Protein AF-A0A8R1IV89-F1 (afdb_monomer_lite)

InterPro domains:
  IPR011050 Pectin lyase fold/virulence factor [SSF51126] (30-176)
  IPR012334 Pectin lyase fold [G3DSA:2.160.20.10] (3-218)

Organism: Caenorhabditis japonica (NCBI:txid281687)

Structure (mmCIF, N/CA/C/O backbone):
data_AF-A0A8R1IV89-F1
#
_entry.id   AF-A0A8R1IV89-F1
#
loop_
_atom_site.group_PDB
_atom_site.id
_atom_site.type_symbol
_atom_site.label_atom_id
_atom_site.label_alt_id
_atom_site.label_comp_id
_atom_site.label_asym_id
_atom_site.label_entity_id
_atom_site.label_seq_id
_atom_site.pdbx_PDB_ins_code
_atom_site.Cartn_x
_atom_site.Cartn_y
_atom_site.Cartn_z
_atom_site.occupancy
_atom_site.B_iso_or_equiv
_atom_site.auth_seq_id
_atom_site.auth_comp_id
_atom_site.auth_asym_id
_atom_site.auth_atom_id
_atom_site.pdbx_PDB_model_num
ATOM 1 N N . MET A 1 1 ? -16.531 -13.802 -14.419 1.00 45.75 1 MET A N 1
ATOM 2 C CA . MET A 1 1 ? -15.194 -13.509 -14.970 1.00 45.75 1 MET A CA 1
ATOM 3 C C . MET A 1 1 ? -14.212 -14.277 -14.126 1.00 45.75 1 MET A C 1
ATOM 5 O O . MET A 1 1 ? -14.216 -14.088 -12.914 1.00 45.75 1 MET A O 1
ATOM 9 N N . ASP A 1 2 ? -13.465 -15.174 -14.751 1.00 52.44 2 ASP A N 1
ATOM 10 C CA . ASP A 1 2 ? -12.498 -16.017 -14.060 1.00 52.44 2 ASP A CA 1
ATOM 11 C C . ASP A 1 2 ? -11.324 -15.149 -13.601 1.00 52.44 2 ASP A C 1
ATOM 13 O O . ASP A 1 2 ? -10.731 -14.414 -14.391 1.00 52.44 2 ASP A O 1
ATOM 17 N N . SER A 1 3 ? -11.039 -15.162 -12.300 1.00 64.38 3 SER A N 1
ATOM 18 C CA . SER A 1 3 ? -9.903 -14.439 -11.732 1.00 64.38 3 SER A CA 1
ATOM 19 C C . SER A 1 3 ? -8.608 -15.175 -12.061 1.00 64.38 3 SER A C 1
ATOM 21 O O . SER A 1 3 ? -8.512 -16.377 -11.810 1.00 64.38 3 SER A O 1
ATOM 23 N N . VAL A 1 4 ? -7.589 -14.462 -12.541 1.00 79.44 4 VAL A N 1
ATOM 24 C CA . VAL A 1 4 ? -6.245 -15.035 -12.714 1.00 79.44 4 VAL A CA 1
ATOM 25 C C . VAL A 1 4 ? -5.615 -15.240 -11.338 1.00 79.44 4 VAL A C 1
ATOM 27 O O . VAL A 1 4 ? -5.477 -14.271 -10.592 1.00 79.44 4 VAL A O 1
ATOM 30 N N . ASN A 1 5 ? -5.244 -16.477 -10.998 1.00 82.00 5 ASN A N 1
ATOM 31 C CA . ASN A 1 5 ? -4.527 -16.782 -9.760 1.00 82.00 5 ASN A CA 1
ATOM 32 C C . ASN A 1 5 ? -3.015 -16.607 -9.955 1.00 82.00 5 ASN A C 1
ATOM 34 O O . ASN A 1 5 ? -2.450 -17.138 -10.910 1.00 82.00 5 ASN A O 1
ATOM 38 N N . VAL A 1 6 ? -2.374 -15.879 -9.045 1.00 84.69 6 VAL A N 1
ATOM 39 C CA . VAL A 1 6 ? -0.949 -15.546 -9.071 1.00 84.69 6 VAL A CA 1
ATOM 40 C C . VAL A 1 6 ? -0.314 -15.988 -7.752 1.00 84.69 6 VAL A C 1
ATOM 42 O O . VAL A 1 6 ? -0.633 -15.466 -6.677 1.00 84.69 6 VAL A O 1
ATOM 45 N N . SER A 1 7 ? 0.592 -16.960 -7.848 1.00 83.06 7 SER A N 1
ATOM 46 C CA . SER A 1 7 ? 1.314 -17.552 -6.720 1.00 83.06 7 SER A CA 1
ATOM 47 C C . SER A 1 7 ? 2.782 -17.794 -7.076 1.00 83.06 7 SER A C 1
ATOM 49 O O . SER A 1 7 ? 3.066 -18.231 -8.191 1.00 83.06 7 SER A O 1
ATOM 51 N N . ALA A 1 8 ? 3.693 -17.586 -6.129 1.00 78.81 8 ALA A N 1
ATOM 52 C CA . ALA A 1 8 ? 5.117 -17.893 -6.258 1.00 78.81 8 ALA A CA 1
ATOM 53 C C . ALA A 1 8 ? 5.574 -19.038 -5.340 1.00 78.81 8 ALA A C 1
ATOM 55 O O . ALA A 1 8 ? 4.904 -19.418 -4.379 1.00 78.81 8 ALA A O 1
ATOM 56 N N . HIS A 1 9 ? 6.761 -19.574 -5.643 1.00 73.12 9 HIS A N 1
ATOM 57 C CA . HIS A 1 9 ? 7.492 -20.478 -4.757 1.00 73.12 9 HIS A CA 1
ATOM 58 C C . HIS A 1 9 ? 7.857 -19.798 -3.426 1.00 73.12 9 HIS A C 1
ATOM 60 O O . HIS A 1 9 ? 7.896 -18.574 -3.333 1.00 73.12 9 HIS A O 1
ATOM 66 N N . HIS A 1 10 ? 8.168 -20.611 -2.408 1.00 69.00 10 HIS A N 1
ATOM 67 C CA . HIS A 1 10 ? 8.384 -20.185 -1.017 1.00 69.00 10 HIS A CA 1
ATOM 68 C C . HIS A 1 10 ? 9.336 -18.986 -0.855 1.00 69.00 10 HIS A C 1
ATOM 70 O O . HIS A 1 10 ? 9.143 -18.161 0.033 1.00 69.00 10 HIS A O 1
ATOM 76 N N . ASP A 1 11 ? 10.330 -18.861 -1.735 1.00 71.81 11 ASP A N 1
ATOM 77 C CA . ASP A 1 11 ? 11.374 -17.850 -1.626 1.00 71.81 11 ASP A CA 1
ATOM 78 C C . ASP A 1 11 ? 11.235 -16.637 -2.544 1.00 71.81 11 ASP A C 1
ATOM 80 O O . ASP A 1 11 ? 12.142 -15.800 -2.554 1.00 71.81 11 ASP A O 1
ATOM 84 N N . ALA A 1 12 ? 10.124 -16.511 -3.269 1.00 77.12 12 ALA A N 1
ATOM 85 C CA . ALA A 1 12 ? 9.932 -15.464 -4.264 1.00 77.12 12 ALA A CA 1
ATOM 86 C C . ALA A 1 12 ? 8.663 -14.634 -4.021 1.00 77.12 12 ALA A C 1
ATOM 88 O O . ALA A 1 12 ? 7.660 -15.110 -3.484 1.00 77.12 12 ALA A O 1
ATOM 89 N N . THR A 1 13 ? 8.717 -13.374 -4.448 1.00 82.00 13 THR A N 1
ATOM 90 C CA . THR A 1 13 ? 7.535 -12.523 -4.624 1.00 82.00 13 THR A CA 1
ATOM 91 C C . THR A 1 13 ? 6.729 -13.025 -5.822 1.00 82.00 13 THR A C 1
ATOM 93 O O . THR A 1 13 ? 7.315 -13.495 -6.797 1.00 82.00 13 THR A O 1
ATOM 96 N N . ALA A 1 14 ? 5.395 -12.925 -5.772 1.00 86.75 14 ALA A N 1
ATOM 97 C CA . ALA A 1 14 ? 4.531 -13.416 -6.855 1.00 86.75 14 ALA A CA 1
ATOM 98 C C . ALA A 1 14 ? 4.880 -12.796 -8.217 1.00 86.75 14 ALA A C 1
ATOM 100 O O . ALA A 1 14 ? 4.938 -13.486 -9.232 1.00 86.75 14 ALA A O 1
ATOM 101 N N . VAL A 1 15 ? 5.127 -11.488 -8.221 1.00 89.06 15 VAL A N 1
ATOM 102 C CA . VAL A 1 15 ? 5.590 -10.723 -9.375 1.00 89.06 15 VAL A CA 1
ATOM 103 C C . VAL A 1 15 ? 6.649 -9.735 -8.887 1.00 89.06 15 VAL A C 1
ATOM 105 O O . VAL A 1 15 ? 6.338 -8.833 -8.108 1.00 89.06 15 VAL A O 1
ATOM 108 N N . ASP A 1 16 ? 7.890 -9.900 -9.345 1.00 87.88 16 ASP A N 1
ATOM 109 C CA . ASP A 1 16 ? 8.982 -8.941 -9.132 1.00 87.88 16 ASP A CA 1
ATOM 110 C C . ASP A 1 16 ? 9.301 -8.250 -10.461 1.00 87.88 16 ASP A C 1
ATOM 112 O O . ASP A 1 16 ? 9.697 -8.882 -11.444 1.00 87.88 16 ASP A O 1
ATOM 116 N N . LEU A 1 17 ? 9.058 -6.946 -10.501 1.00 85.56 17 LEU A N 1
ATOM 117 C CA . LEU A 1 17 ? 9.314 -6.083 -11.640 1.00 85.56 17 LEU A CA 1
ATOM 118 C C . LEU A 1 17 ? 10.611 -5.339 -11.361 1.00 85.56 17 LEU A C 1
ATOM 120 O O . LEU A 1 17 ? 10.616 -4.243 -10.796 1.00 85.56 17 LEU A O 1
ATOM 124 N N . PHE A 1 18 ? 11.707 -5.971 -11.772 1.00 82.94 18 PHE A N 1
ATOM 125 C CA . PHE A 1 18 ? 13.032 -5.377 -11.755 1.00 82.94 18 PHE A CA 1
ATOM 126 C C . PHE A 1 18 ? 13.251 -4.582 -13.045 1.00 82.94 18 PHE A C 1
ATOM 128 O O . PHE A 1 18 ? 13.384 -5.160 -14.126 1.00 82.94 18 PHE A O 1
ATOM 135 N N . LEU A 1 19 ? 13.266 -3.253 -12.940 1.00 70.94 19 LEU A N 1
ATOM 136 C CA . LEU A 1 19 ? 13.418 -2.361 -14.091 1.00 70.94 19 LEU A CA 1
ATOM 137 C C . LEU A 1 19 ? 14.800 -1.695 -14.077 1.00 70.94 19 LEU A C 1
ATOM 139 O O . LEU A 1 19 ? 15.281 -1.237 -13.035 1.00 70.94 19 LEU A O 1
ATOM 143 N N . SER A 1 20 ? 15.451 -1.662 -15.242 1.00 71.81 20 SER A N 1
ATOM 144 C CA . SER A 1 20 ? 16.750 -1.007 -15.423 1.00 71.81 20 SER A CA 1
ATOM 145 C C . SER A 1 20 ? 16.586 0.493 -15.677 1.00 71.81 20 SER A C 1
ATOM 147 O O . SER A 1 20 ? 15.536 0.936 -16.147 1.00 71.81 20 SER A O 1
ATOM 149 N N . ALA A 1 21 ? 17.647 1.269 -15.420 1.00 67.81 21 ALA A N 1
ATOM 150 C CA . ALA A 1 21 ? 17.644 2.733 -15.546 1.00 67.81 21 ALA A CA 1
ATOM 151 C C . ALA A 1 21 ? 17.291 3.238 -16.955 1.00 67.81 21 ALA A C 1
ATOM 153 O O . ALA A 1 21 ? 16.813 4.364 -17.095 1.00 67.81 21 ALA A O 1
ATOM 154 N N . ASP A 1 22 ? 17.492 2.393 -17.965 1.00 69.56 22 ASP A N 1
ATOM 155 C CA . ASP A 1 22 ? 17.198 2.675 -19.371 1.00 69.56 22 ASP A CA 1
ATOM 156 C C . ASP A 1 22 ? 15.744 2.346 -19.748 1.00 69.56 22 ASP A C 1
ATOM 158 O O . ASP A 1 22 ? 15.311 2.593 -20.872 1.00 69.56 22 ASP A O 1
ATOM 162 N N . THR A 1 23 ? 14.972 1.777 -18.817 1.00 66.62 23 THR A N 1
ATOM 163 C CA . THR A 1 23 ? 13.568 1.447 -19.049 1.00 66.62 23 THR A CA 1
ATOM 164 C C . THR A 1 23 ? 12.703 2.671 -18.753 1.00 66.62 23 THR A C 1
ATOM 166 O O . THR A 1 23 ? 12.355 2.958 -17.604 1.00 66.62 23 THR A O 1
ATOM 169 N N . GLU A 1 24 ? 12.357 3.405 -19.807 1.00 71.06 24 GLU A N 1
ATOM 170 C CA . GLU A 1 24 ? 11.490 4.582 -19.727 1.00 71.06 24 GLU A CA 1
ATOM 171 C C . GLU A 1 24 ? 10.021 4.217 -20.002 1.00 71.06 24 GLU A C 1
ATOM 173 O O . GLU A 1 24 ? 9.716 3.347 -20.819 1.00 71.06 24 GLU A O 1
ATOM 178 N N . ASN A 1 25 ? 9.089 4.919 -19.348 1.00 73.25 25 ASN A N 1
ATOM 179 C CA . ASN A 1 25 ? 7.650 4.883 -19.658 1.00 73.25 25 ASN A CA 1
ATOM 180 C C . ASN A 1 25 ? 6.964 3.507 -19.535 1.00 73.25 25 ASN A C 1
ATOM 182 O O . ASN A 1 25 ? 6.014 3.203 -20.267 1.00 73.25 25 ASN A O 1
ATOM 186 N N . VAL A 1 26 ? 7.398 2.674 -18.589 1.00 80.69 26 VAL A N 1
ATOM 187 C CA . VAL A 1 26 ? 6.762 1.374 -18.331 1.00 80.69 26 VAL A CA 1
ATOM 188 C C . VAL A 1 26 ? 5.341 1.572 -17.809 1.00 80.69 26 VAL A C 1
ATOM 190 O O . VAL A 1 26 ? 5.134 2.227 -16.790 1.00 80.69 26 VAL A O 1
ATOM 193 N N . LYS A 1 27 ? 4.356 0.964 -18.477 1.00 88.00 27 LYS A N 1
ATOM 194 C CA . LYS A 1 27 ? 2.953 0.946 -18.040 1.00 88.00 27 LYS A CA 1
ATOM 195 C C . LYS A 1 27 ? 2.547 -0.478 -17.689 1.00 88.00 27 LYS A C 1
ATOM 197 O O . LYS A 1 27 ? 2.512 -1.343 -18.557 1.00 88.00 27 LYS A O 1
ATOM 202 N N . ILE A 1 28 ? 2.216 -0.705 -16.426 1.00 89.25 28 ILE A N 1
ATOM 203 C CA . ILE A 1 28 ? 1.809 -2.003 -15.889 1.00 89.25 28 ILE A CA 1
ATOM 204 C C . ILE A 1 28 ? 0.357 -1.893 -15.438 1.00 89.25 28 ILE A C 1
ATOM 206 O O . ILE A 1 28 ? 0.021 -1.081 -14.579 1.00 89.25 28 ILE A O 1
ATOM 210 N N . GLY A 1 29 ? -0.511 -2.709 -16.029 1.00 92.88 29 GLY A N 1
ATOM 211 C CA . GLY A 1 29 ? -1.910 -2.832 -15.634 1.00 92.88 29 GLY A CA 1
ATOM 212 C C . GLY A 1 29 ? -2.188 -4.243 -15.141 1.00 92.88 29 GLY A C 1
ATOM 213 O O . GLY A 1 29 ? -2.010 -5.194 -15.896 1.00 92.88 29 GLY A O 1
ATOM 214 N N . ILE A 1 30 ? -2.638 -4.380 -13.896 1.00 93.31 30 ILE A N 1
ATOM 215 C CA . ILE A 1 30 ? -3.075 -5.658 -13.327 1.00 93.31 30 ILE A CA 1
ATOM 216 C C . ILE A 1 30 ? -4.509 -5.476 -12.856 1.00 93.31 30 ILE A C 1
ATOM 218 O O . ILE A 1 30 ? -4.804 -4.609 -12.030 1.00 93.31 30 ILE A O 1
ATOM 222 N N . THR A 1 31 ? -5.418 -6.274 -13.403 1.00 95.44 31 THR A N 1
ATOM 223 C CA . THR A 1 31 ? -6.847 -6.110 -13.150 1.00 95.44 31 THR A CA 1
ATOM 224 C C . THR A 1 31 ? -7.524 -7.438 -12.880 1.00 95.44 31 THR A C 1
ATOM 226 O O . THR A 1 31 ? -7.275 -8.396 -13.605 1.00 95.44 31 THR A O 1
ATOM 229 N N . ASN A 1 32 ? -8.438 -7.472 -11.906 1.00 94.94 32 ASN A N 1
ATOM 230 C CA . ASN A 1 32 ? -9.255 -8.650 -11.580 1.00 94.94 32 ASN A CA 1
ATOM 231 C C . ASN A 1 32 ? -8.436 -9.926 -11.280 1.00 94.94 32 ASN A C 1
ATOM 233 O O . ASN A 1 32 ? -8.868 -11.042 -11.573 1.00 94.94 32 ASN A O 1
ATOM 237 N N . SER A 1 33 ? -7.249 -9.765 -10.690 1.00 94.44 33 SER A N 1
ATOM 238 C CA . SER A 1 33 ? -6.344 -10.868 -10.344 1.00 94.44 33 SER A CA 1
ATOM 239 C C . SER A 1 33 ? -6.426 -11.232 -8.862 1.00 94.44 33 SER A C 1
ATOM 241 O O . SER A 1 33 ? -6.661 -10.372 -8.011 1.00 94.44 33 SER A O 1
ATOM 243 N N . LEU A 1 34 ? -6.187 -12.503 -8.548 1.00 94.38 34 LEU A N 1
ATOM 244 C CA . LEU A 1 34 ? -6.063 -13.038 -7.197 1.00 94.38 34 LEU A CA 1
ATOM 245 C C . LEU A 1 34 ? -4.593 -13.362 -6.906 1.00 94.38 34 LEU A C 1
ATOM 247 O O . LEU A 1 34 ? -4.021 -14.242 -7.532 1.00 94.38 34 LEU A O 1
ATOM 251 N N . PHE A 1 35 ? -4.007 -12.687 -5.925 1.00 94.75 35 PHE A N 1
ATOM 252 C CA . PHE A 1 35 ? -2.690 -12.979 -5.369 1.00 94.75 35 PHE A CA 1
ATOM 253 C C . PHE A 1 35 ? -2.878 -13.705 -4.048 1.00 94.75 35 PHE A C 1
ATOM 255 O O . PHE A 1 35 ? -3.400 -13.124 -3.086 1.00 94.75 35 PHE A O 1
ATOM 262 N N . TYR A 1 36 ? -2.498 -14.975 -4.015 1.00 92.88 36 TYR A N 1
ATOM 263 C CA . TYR A 1 36 ? -2.920 -15.878 -2.959 1.00 92.88 36 TYR A CA 1
ATOM 264 C C . TYR A 1 36 ? -1.758 -16.672 -2.356 1.00 92.88 36 TYR A C 1
ATOM 266 O O . TYR A 1 36 ? -1.022 -17.332 -3.081 1.00 92.88 36 TYR A O 1
ATOM 274 N N . ASP A 1 37 ? -1.651 -16.636 -1.023 1.00 91.31 37 ASP A N 1
ATOM 275 C CA . ASP A 1 37 ? -0.703 -17.435 -0.224 1.00 91.31 37 ASP A CA 1
ATOM 276 C C . ASP A 1 37 ? 0.777 -17.271 -0.622 1.00 91.31 37 ASP A C 1
ATOM 278 O O . ASP A 1 37 ? 1.583 -18.197 -0.519 1.00 91.31 37 ASP A O 1
ATOM 282 N N . ASN A 1 38 ? 1.157 -16.070 -1.070 1.00 90.06 38 ASN A N 1
ATOM 283 C CA . ASN A 1 38 ? 2.547 -15.764 -1.397 1.00 90.06 38 ASN A CA 1
ATOM 284 C C . ASN A 1 38 ? 3.361 -15.507 -0.131 1.00 90.06 38 ASN A C 1
ATOM 286 O O . ASN A 1 38 ? 2.939 -14.740 0.732 1.00 90.06 38 ASN A O 1
ATOM 290 N N . LYS A 1 39 ? 4.547 -16.112 -0.025 1.00 86.94 39 LYS A N 1
ATOM 291 C CA . LYS A 1 39 ? 5.368 -16.044 1.195 1.00 86.94 39 LYS A CA 1
ATOM 292 C C . LYS A 1 39 ? 6.283 -14.819 1.285 1.00 86.94 39 LYS A C 1
ATOM 294 O O . LYS A 1 39 ? 6.686 -14.470 2.387 1.00 86.94 39 LYS A O 1
ATOM 299 N N . LYS A 1 40 ? 6.585 -14.151 0.166 1.00 84.19 40 LYS A N 1
ATOM 300 C CA . LYS A 1 40 ? 7.407 -12.924 0.127 1.00 84.19 40 LYS A CA 1
ATOM 301 C C . LYS A 1 40 ? 6.732 -11.795 -0.654 1.00 84.19 40 LYS A C 1
ATOM 303 O O . LYS A 1 40 ? 7.348 -11.161 -1.509 1.00 84.19 40 LYS A O 1
ATOM 308 N N . GLY A 1 41 ? 5.452 -11.572 -0.384 1.00 83.50 41 GLY A N 1
ATOM 309 C CA . GLY A 1 41 ? 4.682 -10.498 -1.003 1.00 83.50 41 GLY A CA 1
ATOM 310 C C . GLY A 1 41 ? 4.040 -10.857 -2.342 1.00 83.50 41 GLY A C 1
ATOM 311 O O . GLY A 1 41 ? 4.297 -11.904 -2.940 1.00 83.50 41 GLY A O 1
ATOM 312 N N . GLY A 1 42 ? 3.166 -9.967 -2.811 1.00 88.00 42 GLY A N 1
ATOM 313 C CA . GLY A 1 42 ? 2.447 -10.117 -4.075 1.00 88.00 42 GLY A CA 1
ATOM 314 C C . GLY A 1 42 ? 3.167 -9.440 -5.237 1.00 88.00 42 GLY A C 1
ATOM 315 O O . GLY A 1 42 ? 3.461 -10.076 -6.244 1.00 88.00 42 GLY A O 1
ATOM 316 N N . LEU A 1 43 ? 3.447 -8.147 -5.095 1.00 91.88 43 LEU A N 1
ATOM 317 C CA . LEU A 1 43 ? 4.000 -7.299 -6.145 1.00 91.88 43 LEU A CA 1
ATOM 318 C C . LEU A 1 43 ? 5.176 -6.498 -5.606 1.00 91.88 43 LEU A C 1
ATOM 320 O O . LEU A 1 43 ? 5.017 -5.747 -4.645 1.00 91.88 43 LEU A O 1
ATOM 324 N N . ARG A 1 44 ? 6.323 -6.600 -6.269 1.00 90.81 44 ARG A N 1
ATOM 325 C CA . ARG A 1 44 ? 7.506 -5.800 -5.962 1.00 90.81 44 ARG A CA 1
ATOM 326 C C . ARG A 1 44 ? 7.957 -5.033 -7.191 1.00 90.81 44 ARG A C 1
ATOM 328 O O . ARG A 1 44 ? 8.045 -5.588 -8.279 1.00 90.81 44 ARG A O 1
ATOM 335 N N . PHE A 1 45 ? 8.224 -3.750 -6.997 1.00 88.94 45 PHE A N 1
ATOM 336 C CA . PHE A 1 45 ? 8.790 -2.845 -7.985 1.00 88.94 45 PHE A CA 1
ATOM 337 C C . PHE A 1 45 ? 10.165 -2.422 -7.479 1.00 88.94 45 PHE A C 1
ATOM 339 O O . PHE A 1 45 ? 10.287 -1.684 -6.492 1.00 88.94 45 PHE A O 1
ATOM 346 N N . SER A 1 46 ? 11.195 -2.937 -8.144 1.00 86.00 46 SER A N 1
ATOM 347 C CA . SER A 1 46 ? 12.591 -2.830 -7.729 1.00 86.00 46 SER A CA 1
ATOM 348 C C . SER A 1 46 ? 13.472 -2.322 -8.882 1.00 86.00 46 SER A C 1
ATOM 350 O O . SER A 1 46 ? 13.054 -2.253 -10.042 1.00 86.00 46 SER A O 1
ATOM 352 N N . GLY A 1 47 ? 14.700 -1.909 -8.558 1.00 80.31 47 GLY A N 1
ATOM 353 C CA . GLY A 1 47 ? 15.656 -1.369 -9.531 1.00 80.31 47 GLY A CA 1
ATOM 354 C C . GLY A 1 47 ? 15.672 0.162 -9.619 1.00 80.31 47 GLY A C 1
ATOM 355 O O . GLY A 1 47 ? 15.471 0.860 -8.622 1.00 80.31 47 GLY A O 1
ATOM 356 N N . SER A 1 48 ? 15.989 0.688 -10.801 1.00 72.50 48 SER A N 1
ATOM 357 C CA . SER A 1 48 ? 16.073 2.128 -11.082 1.00 72.50 48 SER A CA 1
ATOM 358 C C . SER A 1 48 ? 15.220 2.404 -12.305 1.00 72.50 48 SER A C 1
ATOM 360 O O . SER A 1 48 ? 15.509 1.864 -13.359 1.00 72.50 48 SER A O 1
ATOM 362 N N . PHE A 1 49 ? 14.187 3.229 -12.192 1.00 70.75 49 PHE A N 1
ATOM 363 C CA . PHE A 1 49 ? 13.254 3.467 -13.291 1.00 70.75 49 PHE A CA 1
ATOM 364 C C . PHE A 1 49 ? 12.991 4.953 -13.493 1.00 70.75 49 PHE A C 1
ATOM 366 O O . PHE A 1 49 ? 13.018 5.741 -12.546 1.00 70.75 49 PHE A O 1
ATOM 373 N N . ARG A 1 50 ? 12.720 5.317 -14.749 1.00 68.56 50 ARG A N 1
ATOM 374 C CA . ARG A 1 50 ? 12.283 6.656 -15.143 1.00 68.56 50 ARG A CA 1
ATOM 375 C C . ARG A 1 50 ? 10.786 6.613 -15.423 1.00 68.56 50 ARG A C 1
ATOM 377 O O . ARG A 1 50 ? 10.346 6.222 -16.504 1.00 68.56 50 ARG A O 1
ATOM 384 N N . SER A 1 51 ? 10.023 6.977 -14.400 1.00 75.44 51 SER A N 1
ATOM 385 C CA . SER A 1 51 ? 8.581 7.208 -14.470 1.00 75.44 51 SER A CA 1
ATOM 386 C C . SER A 1 51 ? 7.699 6.000 -14.821 1.00 75.44 51 SER A C 1
ATOM 388 O O . SER A 1 51 ? 6.940 6.047 -15.794 1.00 75.44 51 SER A O 1
ATOM 390 N N . PRO A 1 52 ? 7.744 4.898 -14.047 1.00 84.44 52 PRO A N 1
ATOM 391 C CA . PRO A 1 52 ? 6.815 3.797 -14.242 1.00 84.44 52 PRO A CA 1
ATOM 392 C C . PRO A 1 52 ? 5.403 4.205 -13.819 1.00 84.44 52 PRO A C 1
ATOM 394 O O . PRO A 1 52 ? 5.206 4.962 -12.868 1.00 84.44 52 PRO A O 1
ATOM 397 N N . ARG A 1 53 ? 4.406 3.633 -14.489 1.00 88.50 53 ARG A N 1
ATOM 398 C CA . ARG A 1 53 ? 2.994 3.757 -14.135 1.00 88.50 53 ARG A CA 1
ATOM 399 C C . ARG A 1 53 ? 2.397 2.383 -13.884 1.00 88.50 53 ARG A C 1
ATOM 401 O O . ARG A 1 53 ? 2.263 1.588 -14.811 1.00 88.50 53 ARG A O 1
ATOM 408 N N . ALA A 1 54 ? 1.992 2.130 -12.649 1.00 91.62 54 ALA A N 1
ATOM 409 C CA . ALA A 1 54 ? 1.329 0.911 -12.222 1.00 91.62 54 ALA A CA 1
ATOM 410 C C . ALA A 1 54 ? -0.140 1.189 -11.879 1.00 91.62 54 ALA A C 1
ATOM 412 O O . ALA A 1 54 ? -0.458 2.099 -11.116 1.00 91.62 54 ALA A O 1
ATOM 413 N N . ILE A 1 55 ? -1.048 0.391 -12.436 1.00 95.38 55 ILE A N 1
ATOM 414 C CA . ILE A 1 55 ? -2.483 0.453 -12.150 1.00 95.38 55 ILE A CA 1
ATOM 415 C C . ILE A 1 55 ? -2.940 -0.933 -11.708 1.00 95.38 55 ILE A C 1
ATOM 417 O O . ILE A 1 55 ? -2.898 -1.888 -12.484 1.00 95.38 55 ILE A O 1
ATOM 421 N N . LEU A 1 56 ? -3.407 -1.024 -10.468 1.00 96.25 56 LEU A N 1
ATOM 422 C CA . LEU A 1 56 ? -3.989 -2.214 -9.863 1.00 96.25 56 LEU A CA 1
ATOM 423 C C . LEU A 1 56 ? -5.479 -1.956 -9.649 1.00 96.25 56 LEU A C 1
ATOM 425 O O . LEU A 1 56 ? -5.847 -1.065 -8.882 1.00 96.25 56 LEU A O 1
ATOM 429 N N . ARG A 1 57 ? -6.350 -2.709 -10.330 1.00 97.44 57 ARG A N 1
ATOM 430 C CA . ARG A 1 57 ? -7.802 -2.495 -10.230 1.00 97.44 57 ARG A CA 1
ATOM 431 C C . ARG A 1 57 ? -8.587 -3.780 -10.024 1.00 97.44 57 ARG A C 1
ATOM 433 O O . ARG A 1 57 ? -8.495 -4.704 -10.825 1.00 97.44 57 ARG A O 1
ATOM 440 N N . GLY A 1 58 ? -9.420 -3.824 -8.987 1.00 97.12 58 GLY A N 1
ATOM 441 C CA . GLY A 1 58 ? -10.265 -4.996 -8.725 1.00 97.12 58 GLY A CA 1
ATOM 442 C C . GLY A 1 58 ? -9.475 -6.249 -8.328 1.00 97.12 58 GLY A C 1
ATOM 443 O O . GLY A 1 58 ? -9.978 -7.360 -8.463 1.00 97.12 58 GLY A O 1
ATOM 444 N N . CYS A 1 59 ? -8.225 -6.094 -7.884 1.00 97.00 59 CYS A N 1
ATOM 445 C CA . CYS A 1 59 ? -7.381 -7.212 -7.475 1.00 97.00 59 CYS A CA 1
ATOM 446 C C . CYS A 1 59 ? -7.699 -7.654 -6.044 1.00 97.00 59 CYS A C 1
ATOM 448 O O . CYS A 1 59 ? -8.103 -6.858 -5.192 1.00 97.00 59 CYS A O 1
ATOM 450 N N . ARG A 1 60 ? -7.463 -8.931 -5.754 1.00 96.81 60 ARG A N 1
ATOM 451 C CA . ARG A 1 60 ? -7.581 -9.504 -4.415 1.00 96.81 60 ARG A CA 1
ATOM 452 C C . ARG A 1 60 ? -6.236 -10.052 -3.969 1.00 96.81 60 ARG A C 1
ATOM 454 O O . ARG A 1 60 ? -5.711 -10.963 -4.589 1.00 96.81 60 ARG A O 1
ATOM 461 N N . PHE A 1 61 ? -5.727 -9.554 -2.856 1.00 96.56 61 PHE A N 1
ATOM 462 C CA . PHE A 1 61 ? -4.518 -10.032 -2.202 1.00 96.56 61 PHE A CA 1
ATOM 463 C C . PHE A 1 61 ? -4.917 -10.721 -0.904 1.00 96.56 61 PHE A C 1
ATOM 465 O O . PHE A 1 61 ? -5.419 -10.064 0.013 1.00 96.56 61 PHE A O 1
ATOM 472 N N . SER A 1 62 ? -4.765 -12.043 -0.833 1.00 95.00 62 SER A N 1
ATOM 473 C CA . SER A 1 62 ? -5.208 -12.810 0.325 1.00 95.00 62 SER A CA 1
ATOM 474 C C . SER A 1 62 ? -4.171 -13.794 0.837 1.00 95.00 62 SER A C 1
ATOM 476 O O . SER A 1 62 ? -3.600 -14.555 0.063 1.00 95.00 62 SER A O 1
ATOM 478 N N . ARG A 1 63 ? -3.999 -13.821 2.164 1.00 93.06 63 ARG A N 1
ATOM 479 C CA . ARG A 1 63 ? -3.056 -14.713 2.856 1.00 93.06 63 ARG A CA 1
ATOM 480 C C . ARG A 1 63 ? -1.600 -14.549 2.404 1.00 93.06 63 ARG A C 1
ATOM 482 O O . ARG A 1 63 ? -0.831 -15.492 2.510 1.00 93.06 63 ARG A O 1
ATOM 489 N N . ASN A 1 64 ? -1.218 -13.376 1.901 1.00 92.12 64 ASN A N 1
ATOM 490 C CA . ASN A 1 64 ? 0.181 -13.114 1.572 1.00 92.12 64 ASN A CA 1
ATOM 491 C C . ASN A 1 64 ? 0.968 -12.749 2.836 1.00 92.12 64 ASN A C 1
ATOM 493 O O . ASN A 1 64 ? 0.400 -12.209 3.787 1.00 92.12 64 ASN A O 1
ATOM 497 N N . PHE A 1 65 ? 2.264 -13.037 2.822 1.00 89.31 65 PHE A N 1
ATOM 498 C CA . PHE A 1 65 ? 3.204 -12.741 3.894 1.00 89.31 65 PHE A CA 1
ATOM 499 C C . PHE A 1 65 ? 4.205 -11.671 3.454 1.00 89.31 65 PHE A C 1
ATOM 501 O O . PHE A 1 65 ? 4.609 -11.650 2.289 1.00 89.31 65 PHE A O 1
ATOM 508 N N . GLY A 1 66 ? 4.609 -10.807 4.381 1.00 87.38 66 GLY A N 1
ATOM 509 C CA . GLY A 1 66 ? 5.509 -9.685 4.123 1.00 87.38 66 GLY A CA 1
ATOM 510 C C . GLY A 1 66 ? 4.839 -8.529 3.374 1.00 87.38 66 GLY A C 1
ATOM 511 O O . GLY A 1 66 ? 3.610 -8.400 3.354 1.00 87.38 66 GLY A O 1
ATOM 512 N N . GLU A 1 67 ? 5.656 -7.689 2.733 1.00 89.88 67 GLU A N 1
ATOM 513 C CA . GLU A 1 67 ? 5.177 -6.537 1.965 1.00 89.88 67 GLU A CA 1
ATOM 514 C C . GLU A 1 67 ? 4.359 -6.974 0.740 1.00 89.88 67 GLU A C 1
ATOM 516 O O . GLU A 1 67 ? 4.890 -7.511 -0.230 1.00 89.88 67 GLU A O 1
ATOM 521 N N . THR A 1 68 ? 3.033 -6.784 0.775 1.00 92.75 68 THR A N 1
ATOM 522 C CA . THR A 1 68 ? 2.146 -7.320 -0.277 1.00 92.75 68 THR A CA 1
ATOM 523 C C . THR A 1 68 ? 2.293 -6.555 -1.591 1.00 92.75 68 THR A C 1
ATOM 525 O O . THR A 1 68 ? 2.348 -7.178 -2.652 1.00 92.75 68 THR A O 1
ATOM 528 N N . ILE A 1 69 ? 2.365 -5.227 -1.525 1.00 94.06 69 ILE A N 1
ATOM 529 C CA . ILE A 1 69 ? 2.760 -4.351 -2.627 1.00 94.06 69 ILE A CA 1
ATOM 530 C C . ILE A 1 69 ? 3.934 -3.514 -2.132 1.00 94.06 69 ILE A C 1
ATOM 532 O O . ILE A 1 69 ? 3.796 -2.789 -1.149 1.00 94.06 69 ILE A O 1
ATOM 536 N N . GLN A 1 70 ? 5.062 -3.578 -2.830 1.00 91.81 70 GLN A N 1
ATOM 537 C CA . GLN A 1 70 ? 6.278 -2.862 -2.468 1.00 91.81 70 GLN A CA 1
ATOM 538 C C . GLN A 1 70 ? 6.805 -2.045 -3.652 1.00 91.81 70 GLN A C 1
ATOM 540 O O . GLN A 1 70 ? 7.062 -2.596 -4.719 1.00 91.81 70 GLN A O 1
ATOM 545 N N . PHE A 1 71 ? 7.037 -0.749 -3.441 1.00 89.81 71 PHE A N 1
ATOM 546 C CA . PHE A 1 71 ? 7.931 0.067 -4.268 1.00 89.81 71 PHE A CA 1
ATOM 547 C C . PHE A 1 71 ? 9.149 0.468 -3.444 1.00 89.81 71 PHE A C 1
ATOM 549 O O . PHE A 1 71 ? 9.032 1.199 -2.460 1.00 89.81 71 PHE A O 1
ATOM 556 N N . GLU A 1 72 ? 10.332 0.034 -3.869 1.00 87.31 72 GLU A N 1
ATOM 557 C CA . GLU A 1 72 ? 11.574 0.330 -3.143 1.00 87.31 72 GLU A CA 1
ATOM 558 C C . GLU A 1 72 ? 12.095 1.752 -3.388 1.00 87.31 72 GLU A C 1
ATOM 560 O O . GLU A 1 72 ? 12.774 2.328 -2.533 1.00 87.31 72 GLU A O 1
ATOM 565 N N . LYS A 1 73 ? 11.793 2.315 -4.563 1.00 84.62 73 LYS A N 1
ATOM 566 C CA . LYS A 1 73 ? 12.159 3.680 -4.955 1.00 84.62 73 LYS A CA 1
ATOM 567 C C . LYS A 1 73 ? 11.023 4.323 -5.732 1.00 84.62 73 LYS A C 1
ATOM 569 O O . LYS A 1 73 ? 10.874 4.045 -6.908 1.00 84.62 73 LYS A O 1
ATOM 574 N N . PHE A 1 74 ? 10.216 5.180 -5.127 1.00 83.25 74 PHE A N 1
ATOM 575 C CA . PHE A 1 74 ? 9.072 5.782 -5.819 1.00 83.25 74 PHE A CA 1
ATOM 576 C C . PHE A 1 74 ? 9.426 7.169 -6.390 1.00 83.25 74 PHE A C 1
ATOM 578 O O . PHE A 1 74 ? 9.147 8.194 -5.780 1.00 83.25 74 PHE A O 1
ATOM 585 N N . GLY A 1 75 ? 10.108 7.195 -7.544 1.00 82.69 75 GLY A N 1
ATOM 586 C CA . GLY A 1 75 ? 10.618 8.419 -8.176 1.00 82.69 75 GLY A CA 1
ATOM 587 C C . GLY A 1 75 ? 9.979 8.757 -9.526 1.00 82.69 75 GLY A C 1
ATOM 588 O O . GLY A 1 75 ? 10.105 7.965 -10.458 1.00 82.69 75 GLY A O 1
ATOM 589 N N . ASN A 1 76 ? 9.343 9.928 -9.650 1.00 81.44 76 ASN A N 1
ATOM 590 C CA . ASN A 1 76 ? 8.524 10.340 -10.808 1.00 81.44 76 ASN A CA 1
ATOM 591 C C . ASN A 1 76 ? 7.533 9.258 -11.306 1.00 81.44 76 ASN A C 1
ATOM 593 O O . ASN A 1 76 ? 7.242 9.173 -12.496 1.00 81.44 76 ASN A O 1
ATOM 597 N N . ALA A 1 77 ? 7.049 8.399 -10.411 1.00 85.81 77 ALA A N 1
ATOM 598 C CA . ALA A 1 77 ? 6.240 7.219 -10.680 1.00 85.81 77 ALA A CA 1
ATOM 599 C C . ALA A 1 77 ? 4.745 7.459 -10.410 1.00 85.81 77 ALA A C 1
ATOM 601 O O . ALA A 1 77 ? 4.358 8.290 -9.592 1.00 85.81 77 ALA A O 1
ATOM 602 N N . SER A 1 78 ? 3.887 6.671 -11.054 1.00 89.94 78 SER A N 1
ATOM 603 C CA . SER A 1 78 ? 2.449 6.640 -10.782 1.00 89.94 78 SER A CA 1
ATOM 604 C C . SER A 1 78 ? 2.041 5.262 -10.264 1.00 89.94 78 SER A C 1
ATOM 606 O O . SER A 1 78 ? 2.371 4.242 -10.871 1.00 89.94 78 SER A O 1
ATOM 608 N N . LEU A 1 79 ? 1.323 5.222 -9.144 1.00 93.12 79 LEU A N 1
ATOM 609 C CA . LEU A 1 79 ? 0.682 4.025 -8.611 1.00 93.12 79 LEU A CA 1
ATOM 610 C C . LEU A 1 79 ? -0.782 4.331 -8.296 1.00 93.12 79 LEU A C 1
ATOM 612 O O . LEU A 1 79 ? -1.100 5.147 -7.432 1.00 93.12 79 LEU A O 1
ATOM 616 N N . ILE A 1 80 ? -1.675 3.613 -8.969 1.00 96.25 80 ILE A N 1
ATOM 617 C CA . ILE A 1 80 ? -3.115 3.671 -8.731 1.00 96.25 80 ILE A CA 1
ATOM 618 C C . ILE A 1 80 ? -3.568 2.301 -8.236 1.00 96.25 80 ILE A C 1
ATOM 620 O O . ILE A 1 80 ? -3.478 1.318 -8.969 1.00 96.25 80 ILE A O 1
ATOM 624 N N . VAL A 1 81 ? -4.085 2.241 -7.012 1.00 97.81 81 VAL A N 1
ATOM 625 C CA . VAL A 1 81 ? -4.694 1.051 -6.409 1.00 97.81 81 VAL A CA 1
ATOM 626 C C . VAL A 1 81 ? -6.168 1.351 -6.168 1.00 97.81 81 VAL A C 1
ATOM 628 O O . VAL A 1 81 ? -6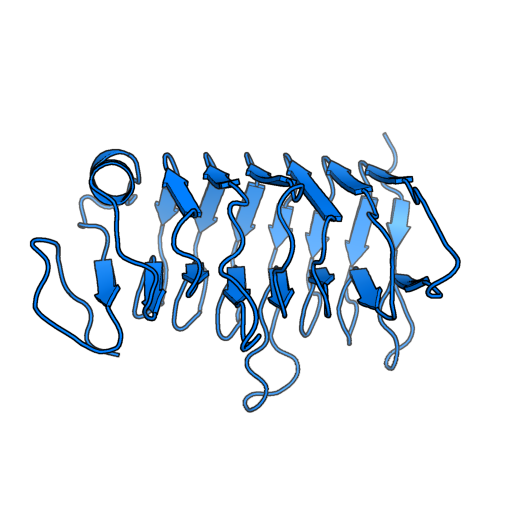.512 2.142 -5.294 1.00 97.81 81 VAL A O 1
ATOM 631 N N . ASP A 1 82 ? -7.042 0.742 -6.964 1.00 98.50 82 ASP A N 1
ATOM 632 C CA . ASP A 1 82 ? -8.478 1.036 -6.964 1.00 98.50 82 ASP A CA 1
ATOM 633 C C . ASP A 1 82 ? -9.311 -0.242 -6.819 1.00 98.50 82 ASP A C 1
ATOM 635 O O . ASP A 1 82 ? -9.051 -1.255 -7.477 1.00 98.50 82 ASP A O 1
ATOM 639 N N . LYS A 1 83 ? -10.337 -0.212 -5.962 1.00 98.25 83 LYS A N 1
ATOM 640 C CA . LYS A 1 83 ? -11.285 -1.333 -5.761 1.00 98.25 83 LYS A CA 1
ATOM 641 C C . LYS A 1 83 ? -10.610 -2.666 -5.416 1.00 98.25 83 LYS A C 1
ATOM 643 O O . LYS A 1 83 ? -11.132 -3.733 -5.739 1.00 98.25 83 LYS A O 1
ATOM 648 N N . CYS A 1 84 ? -9.436 -2.627 -4.791 1.00 98.38 84 CYS A N 1
ATOM 649 C CA . CYS A 1 84 ? -8.704 -3.829 -4.411 1.00 98.38 84 CYS A CA 1
ATOM 650 C C . CYS A 1 84 ? -9.121 -4.323 -3.019 1.00 98.38 84 CYS A C 1
ATOM 652 O O . CYS A 1 84 ? -9.547 -3.553 -2.158 1.00 98.38 84 CYS A O 1
ATOM 654 N N . THR A 1 85 ? -8.988 -5.626 -2.782 1.00 98.12 85 THR A N 1
ATOM 655 C CA . THR A 1 85 ? -9.242 -6.244 -1.473 1.00 98.12 85 THR A CA 1
ATOM 656 C C . THR A 1 85 ? -7.967 -6.865 -0.923 1.00 98.12 85 THR A C 1
ATOM 658 O O . THR A 1 85 ? -7.369 -7.717 -1.573 1.00 98.12 85 THR A O 1
ATOM 661 N N . PHE A 1 86 ? -7.600 -6.503 0.301 1.00 97.75 86 PHE A N 1
ATOM 662 C CA . PHE A 1 86 ? -6.465 -7.028 1.052 1.00 97.75 86 PHE A CA 1
ATOM 663 C C . PHE A 1 86 ? -6.983 -7.779 2.276 1.00 97.75 86 PHE A C 1
ATOM 665 O O . PHE A 1 86 ? -7.455 -7.165 3.236 1.00 97.75 86 PHE A O 1
ATOM 672 N N . LEU A 1 87 ? -6.940 -9.110 2.227 1.00 96.56 87 LEU A N 1
ATOM 673 C CA . LEU A 1 87 ? -7.580 -9.978 3.212 1.00 96.56 87 LEU A CA 1
ATOM 674 C C . LEU A 1 87 ? -6.585 -10.923 3.883 1.00 96.56 87 LEU A C 1
ATOM 676 O O . LEU A 1 87 ? -6.083 -11.852 3.246 1.00 96.56 87 LEU A O 1
ATOM 680 N N . SER A 1 88 ? -6.427 -10.775 5.195 1.00 95.00 88 SER A N 1
ATOM 681 C CA . SER A 1 88 ? -5.615 -11.685 6.010 1.00 95.00 88 SER A CA 1
ATOM 682 C C . SER A 1 88 ? -4.168 -11.796 5.542 1.00 95.00 88 SER A C 1
ATOM 684 O O . SER A 1 88 ? -3.590 -12.877 5.599 1.00 95.00 88 SER A O 1
ATOM 686 N N . ASN A 1 89 ? -3.589 -10.696 5.056 1.00 93.56 89 ASN A N 1
ATOM 687 C CA . ASN A 1 89 ? -2.150 -10.635 4.826 1.00 93.56 89 ASN A CA 1
ATOM 688 C C . ASN A 1 89 ? -1.436 -10.476 6.172 1.00 93.56 89 ASN A C 1
ATOM 690 O O . ASN A 1 89 ? -1.997 -9.907 7.112 1.00 93.56 89 ASN A O 1
ATOM 694 N N . SER A 1 90 ? -0.244 -11.043 6.293 1.00 91.00 90 SER A N 1
ATOM 695 C CA . SER A 1 90 ? 0.498 -11.127 7.552 1.00 91.00 90 SER A CA 1
ATOM 696 C C . SER A 1 90 ? 1.947 -10.686 7.366 1.00 91.00 90 SER A C 1
ATOM 698 O O . SER A 1 90 ? 2.466 -10.756 6.258 1.00 91.00 90 SER A O 1
ATOM 700 N N . TYR A 1 91 ? 2.621 -10.231 8.417 1.00 85.06 91 TYR A N 1
ATOM 701 C CA . TYR A 1 91 ? 4.073 -10.041 8.362 1.00 85.06 91 TYR A CA 1
ATOM 702 C C . TYR A 1 91 ? 4.784 -11.397 8.209 1.00 85.06 91 TYR A C 1
ATOM 704 O O . TYR A 1 91 ? 4.242 -12.447 8.572 1.00 85.06 91 TYR A O 1
ATOM 712 N N . LEU A 1 92 ? 5.981 -11.375 7.628 1.00 75.56 92 LEU A N 1
ATOM 713 C CA . LEU A 1 92 ? 6.862 -12.534 7.507 1.00 75.56 92 LEU A CA 1
ATOM 714 C C . LEU A 1 92 ? 7.822 -12.621 8.703 1.00 75.56 92 LEU A C 1
ATOM 716 O O . LEU A 1 92 ? 8.094 -13.723 9.174 1.00 75.56 92 LEU A O 1
ATOM 720 N N . ASP A 1 93 ? 8.306 -11.475 9.193 1.00 66.00 93 ASP A N 1
ATOM 721 C CA . ASP A 1 93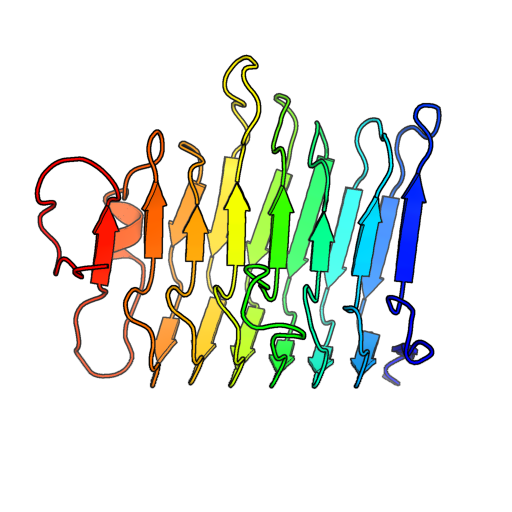 ? 9.283 -11.382 10.284 1.00 66.00 93 ASP A CA 1
ATOM 722 C C . ASP A 1 93 ? 8.974 -10.178 11.197 1.00 66.00 93 ASP A C 1
ATOM 724 O O . ASP A 1 93 ? 8.620 -9.100 10.713 1.00 66.00 93 ASP A O 1
ATOM 728 N N . PHE A 1 94 ? 9.086 -10.353 12.518 1.00 52.69 94 PHE A N 1
ATOM 729 C CA . PHE A 1 94 ? 8.682 -9.343 13.511 1.00 52.69 94 PHE A CA 1
ATOM 730 C C . PHE A 1 94 ? 9.560 -8.078 13.478 1.00 52.69 94 PHE A C 1
ATOM 732 O O . PHE A 1 94 ? 9.089 -7.005 13.855 1.00 52.69 94 PHE A O 1
ATOM 739 N N . ASP A 1 95 ? 10.797 -8.179 12.980 1.00 49.69 95 ASP A N 1
ATOM 740 C CA . ASP A 1 95 ? 11.805 -7.117 13.107 1.00 49.69 95 ASP A CA 1
ATOM 741 C C . ASP A 1 95 ? 11.896 -6.161 11.899 1.00 49.69 95 ASP A C 1
ATOM 743 O O . ASP A 1 95 ? 12.615 -5.161 11.959 1.00 49.69 95 ASP A O 1
ATOM 747 N N . ARG A 1 96 ? 11.199 -6.433 10.781 1.00 54.28 96 ARG A N 1
ATOM 748 C CA . ARG A 1 96 ? 11.425 -5.716 9.501 1.00 54.28 96 ARG A CA 1
ATOM 749 C C . ARG A 1 96 ? 10.370 -4.690 9.084 1.00 54.28 96 ARG A C 1
ATOM 751 O O . ARG A 1 96 ? 10.529 -4.073 8.033 1.00 54.28 96 ARG A O 1
ATOM 758 N N . GLY A 1 97 ? 9.358 -4.430 9.912 1.00 59.16 97 GLY A N 1
ATOM 759 C CA . GLY A 1 97 ? 8.390 -3.360 9.639 1.00 59.16 97 GLY A CA 1
ATOM 760 C C . GLY A 1 97 ? 7.525 -3.623 8.401 1.00 59.16 97 GLY A C 1
ATOM 761 O O . GLY A 1 97 ? 7.302 -2.719 7.598 1.00 59.16 97 GLY A O 1
ATOM 762 N N . ASP A 1 98 ? 7.062 -4.864 8.232 1.00 79.88 98 ASP A N 1
ATOM 763 C CA . ASP A 1 98 ? 6.240 -5.267 7.090 1.00 79.88 98 ASP A CA 1
ATOM 764 C C . ASP A 1 98 ? 4.903 -4.511 7.048 1.00 79.88 98 ASP A C 1
ATOM 766 O O . ASP A 1 98 ? 4.233 -4.336 8.075 1.00 79.88 98 ASP A O 1
ATOM 770 N N . SER A 1 99 ? 4.481 -4.132 5.840 1.00 90.69 99 SER A N 1
ATOM 771 C CA . SER A 1 99 ? 3.193 -3.488 5.581 1.00 90.69 99 SER A CA 1
ATOM 772 C C . SER A 1 99 ? 2.420 -4.125 4.432 1.00 90.69 99 SER A C 1
ATOM 774 O O . SER A 1 99 ? 2.964 -4.881 3.639 1.00 90.69 99 SER A O 1
ATOM 776 N N . VAL A 1 100 ? 1.118 -3.862 4.304 1.00 94.31 100 VAL A N 1
ATOM 777 C CA . VAL A 1 100 ? 0.380 -4.364 3.129 1.00 94.31 100 VAL A CA 1
ATOM 778 C C . VAL A 1 100 ? 0.820 -3.603 1.879 1.00 94.31 100 VAL A C 1
ATOM 780 O O . VAL A 1 100 ? 1.097 -4.214 0.849 1.00 94.31 100 VAL A O 1
ATOM 783 N N . ILE A 1 101 ? 0.903 -2.278 1.969 1.00 95.81 101 ILE A N 1
ATOM 784 C CA . ILE A 1 101 ? 1.416 -1.421 0.899 1.00 95.81 101 ILE A CA 1
ATOM 785 C C . ILE A 1 101 ? 2.584 -0.616 1.455 1.00 95.81 101 ILE A C 1
ATOM 787 O O . ILE A 1 101 ? 2.407 0.129 2.417 1.00 95.81 101 ILE A O 1
ATOM 791 N N . SER A 1 102 ? 3.747 -0.745 0.820 1.00 93.50 102 SER A N 1
ATOM 792 C CA . SER A 1 102 ? 4.995 -0.104 1.224 1.00 93.50 102 SER A CA 1
ATOM 793 C C . SER A 1 102 ? 5.585 0.705 0.081 1.00 93.50 102 SER A C 1
ATOM 795 O O . SER A 1 102 ? 5.919 0.151 -0.969 1.00 93.50 102 SER A O 1
ATOM 797 N N . LEU A 1 103 ? 5.723 2.015 0.279 1.00 91.00 103 LEU A N 1
ATOM 798 C CA . LEU A 1 103 ? 6.375 2.918 -0.665 1.00 91.00 103 LEU A CA 1
ATOM 799 C C . LEU A 1 103 ? 7.553 3.599 0.024 1.00 91.00 103 LEU A C 1
ATOM 801 O O . LEU A 1 103 ? 7.382 4.311 1.018 1.00 91.00 103 LEU A O 1
ATOM 805 N N . LYS A 1 104 ? 8.748 3.368 -0.517 1.00 87.75 104 LYS A N 1
ATOM 806 C CA . LYS A 1 104 ? 10.014 3.867 0.022 1.00 87.75 104 LYS A CA 1
ATOM 807 C C . LYS A 1 104 ? 10.667 4.837 -0.963 1.00 87.75 104 LYS A C 1
ATOM 809 O O . LYS A 1 104 ? 10.544 4.684 -2.180 1.00 87.75 104 LYS A O 1
ATOM 814 N N . ASN A 1 105 ? 11.396 5.811 -0.420 1.00 83.69 105 ASN A N 1
ATOM 815 C CA . ASN A 1 105 ? 12.167 6.809 -1.170 1.00 83.69 105 ASN A CA 1
ATOM 816 C C . ASN A 1 105 ? 11.306 7.542 -2.216 1.00 83.69 105 ASN A C 1
ATOM 818 O O . ASN A 1 105 ? 11.612 7.524 -3.411 1.00 83.69 105 ASN A O 1
ATOM 822 N N . VAL A 1 106 ? 10.185 8.113 -1.762 1.00 83.38 106 VAL A N 1
ATOM 823 C CA . VAL A 1 106 ? 9.268 8.898 -2.599 1.00 83.38 106 VAL A CA 1
ATOM 824 C C . VAL A 1 106 ? 9.941 10.208 -3.018 1.00 83.38 106 VAL A C 1
ATOM 826 O O . VAL A 1 106 ? 10.144 11.074 -2.181 1.00 83.38 106 VAL A O 1
ATOM 829 N N . GLN A 1 107 ? 10.273 10.379 -4.300 1.00 79.19 107 GLN A N 1
ATOM 830 C CA . GLN A 1 107 ? 11.068 11.517 -4.789 1.00 79.19 107 GLN A CA 1
ATOM 831 C C . GLN A 1 107 ? 10.592 12.050 -6.150 1.00 79.19 107 GLN A C 1
ATOM 833 O O . GLN A 1 107 ? 9.941 11.348 -6.919 1.00 79.19 107 GLN A O 1
ATOM 838 N N . GLY A 1 108 ? 10.957 13.284 -6.498 1.00 74.25 108 GLY A N 1
ATOM 839 C CA . GLY A 1 108 ? 10.582 13.905 -7.778 1.00 74.25 108 GLY A CA 1
ATOM 840 C C . GLY A 1 108 ? 9.217 14.599 -7.747 1.00 74.25 108 GLY A C 1
ATOM 841 O O . GLY A 1 108 ? 8.514 14.537 -6.744 1.00 74.25 108 GLY A O 1
ATOM 842 N N . ASN A 1 109 ? 8.852 15.314 -8.809 1.00 75.94 109 ASN A N 1
ATOM 843 C CA . ASN A 1 109 ? 7.730 16.267 -8.765 1.00 75.94 109 ASN A CA 1
ATOM 844 C C . ASN A 1 109 ? 6.467 15.778 -9.482 1.00 75.94 109 ASN A C 1
ATOM 846 O O . ASN A 1 109 ? 5.384 16.282 -9.195 1.00 75.94 109 ASN A O 1
ATOM 850 N N . ASP A 1 110 ? 6.600 14.759 -10.333 1.00 74.19 110 ASP A N 1
ATOM 851 C CA . ASP A 1 110 ? 5.530 14.264 -11.207 1.00 74.19 110 ASP A CA 1
ATOM 852 C C . ASP A 1 110 ? 5.009 12.888 -10.774 1.00 74.19 110 ASP A C 1
ATOM 854 O O . ASP A 1 110 ? 4.638 12.060 -11.608 1.00 74.19 110 ASP A O 1
ATOM 858 N N . ASN A 1 111 ? 5.015 12.594 -9.471 1.00 80.50 111 ASN A N 1
ATOM 859 C CA . ASN A 1 111 ? 4.420 11.348 -9.011 1.00 80.50 111 ASN A CA 1
ATOM 860 C C . ASN A 1 111 ? 2.900 11.474 -8.858 1.00 80.50 111 ASN A C 1
ATOM 862 O O . ASN A 1 111 ? 2.365 12.525 -8.501 1.00 80.50 111 ASN A O 1
ATOM 866 N N . GLU A 1 112 ? 2.211 10.354 -9.037 1.00 88.06 112 GLU A N 1
ATOM 867 C CA . GLU A 1 112 ? 0.778 10.224 -8.779 1.00 88.06 112 GLU A CA 1
ATOM 868 C C . GLU A 1 112 ? 0.554 8.979 -7.923 1.00 88.06 112 GLU A C 1
ATOM 870 O O . GLU A 1 112 ? 0.762 7.858 -8.378 1.00 88.06 112 GLU A O 1
ATOM 875 N N . LEU A 1 113 ? 0.118 9.153 -6.678 1.00 92.12 113 LEU A N 1
ATOM 876 C CA . LEU A 1 113 ? -0.237 8.030 -5.820 1.00 92.12 113 LEU A CA 1
ATOM 877 C C . LEU A 1 113 ? -1.691 8.141 -5.385 1.00 92.12 113 LEU A C 1
ATOM 879 O O . LEU A 1 113 ? -2.070 9.082 -4.688 1.00 92.12 113 LEU A O 1
ATOM 883 N N . SER A 1 114 ? -2.485 7.142 -5.760 1.00 96.12 114 SER A N 1
ATOM 884 C CA . SER A 1 114 ? -3.882 7.031 -5.359 1.00 96.12 114 SER A CA 1
ATOM 885 C C . SER A 1 114 ? -4.182 5.629 -4.844 1.00 96.12 114 SER A C 1
ATOM 887 O O . SER A 1 114 ? -4.037 4.647 -5.571 1.00 96.12 114 SER A O 1
ATOM 889 N N . ILE A 1 115 ? -4.633 5.537 -3.594 1.00 97.94 115 ILE A N 1
ATOM 890 C CA . ILE A 1 115 ? -5.171 4.314 -2.993 1.00 97.94 115 ILE A CA 1
ATOM 891 C C . ILE A 1 115 ? -6.626 4.600 -2.643 1.00 97.94 115 ILE A C 1
ATOM 893 O O . ILE A 1 115 ? -6.911 5.344 -1.698 1.00 97.94 115 ILE A O 1
ATOM 897 N N . SER A 1 116 ? -7.551 4.043 -3.421 1.00 98.31 116 SER A N 1
ATOM 898 C CA . SER A 1 116 ? -8.968 4.369 -3.294 1.00 98.31 116 SER A CA 1
ATOM 899 C C . SER A 1 116 ? -9.903 3.176 -3.401 1.00 98.31 116 SER A C 1
ATOM 901 O O . SER A 1 116 ? -9.615 2.170 -4.051 1.00 98.31 116 SER A O 1
ATOM 903 N N . ASN A 1 117 ? -11.054 3.282 -2.731 1.00 98.44 117 ASN A N 1
ATOM 904 C CA . ASN A 1 117 ? -12.121 2.276 -2.759 1.00 98.44 117 ASN A CA 1
ATOM 905 C C . ASN A 1 117 ? -11.656 0.860 -2.376 1.00 98.44 117 ASN A C 1
ATOM 907 O O . ASN A 1 117 ? -12.273 -0.129 -2.779 1.00 98.44 117 ASN A O 1
ATOM 911 N N . CYS A 1 118 ? -10.555 0.739 -1.633 1.00 98.56 118 CYS A N 1
ATOM 912 C CA . CYS A 1 118 ? -9.993 -0.545 -1.252 1.00 98.56 118 CYS A CA 1
ATOM 913 C C . CYS A 1 118 ? -10.552 -1.019 0.089 1.00 98.56 118 CYS A C 1
ATOM 915 O O . CYS A 1 118 ? -10.962 -0.231 0.946 1.00 98.56 118 CYS A O 1
ATOM 917 N N . GLN A 1 119 ? -10.537 -2.334 0.290 1.00 98.12 119 GLN A N 1
ATOM 918 C CA . GLN A 1 119 ? -10.918 -2.956 1.551 1.00 98.12 119 GLN A CA 1
ATOM 919 C C . GLN A 1 119 ? -9.738 -3.723 2.146 1.00 98.12 119 GLN A C 1
ATOM 921 O O . GLN A 1 119 ? -9.268 -4.696 1.567 1.00 98.12 119 GLN A O 1
ATOM 926 N N . PHE A 1 120 ? -9.314 -3.323 3.339 1.00 97.44 120 PHE A N 1
ATOM 927 C CA . PHE A 1 120 ? -8.269 -3.956 4.134 1.00 97.44 120 PHE A CA 1
ATOM 928 C C . PHE A 1 120 ? -8.920 -4.649 5.323 1.00 97.44 120 PHE A C 1
ATOM 930 O O . PHE A 1 120 ? -9.453 -3.991 6.219 1.00 97.44 120 PHE A O 1
ATOM 937 N N . THR A 1 121 ? -8.934 -5.978 5.325 1.00 95.62 121 THR A N 1
ATOM 938 C CA . THR A 1 121 ? -9.633 -6.772 6.335 1.00 95.62 121 THR A CA 1
ATOM 939 C C . THR A 1 121 ? -8.721 -7.809 6.974 1.00 95.62 121 THR A C 1
ATOM 941 O O . THR A 1 121 ? -8.119 -8.619 6.270 1.00 95.62 121 THR A O 1
ATOM 944 N N . LYS A 1 122 ? -8.681 -7.833 8.313 1.00 94.50 122 LYS A N 1
ATOM 945 C CA . LYS A 1 122 ? -7.964 -8.852 9.102 1.00 94.50 122 LYS A CA 1
ATOM 946 C C . LYS A 1 122 ? -6.472 -8.973 8.776 1.00 94.50 122 LYS A C 1
ATOM 948 O O . LYS A 1 122 ? -5.933 -10.070 8.872 1.00 94.50 122 LYS A O 1
ATOM 953 N N . ASN A 1 123 ? -5.819 -7.893 8.345 1.00 93.25 123 ASN A N 1
ATOM 954 C CA . ASN A 1 123 ? -4.376 -7.922 8.113 1.00 93.25 123 ASN A CA 1
ATOM 955 C C . ASN A 1 123 ? -3.633 -7.819 9.451 1.00 93.25 123 ASN A C 1
ATOM 957 O O . ASN A 1 123 ? -4.050 -7.049 10.317 1.00 93.25 123 ASN A O 1
ATOM 961 N N . THR A 1 124 ? -2.555 -8.587 9.590 1.00 91.69 124 THR A N 1
ATOM 962 C CA . THR A 1 124 ? -1.723 -8.677 10.795 1.00 91.69 124 THR A CA 1
ATOM 963 C C . THR A 1 124 ? -0.297 -8.273 10.434 1.00 91.69 124 THR A C 1
ATOM 965 O O . THR A 1 124 ? 0.495 -9.110 10.022 1.00 91.69 124 THR A O 1
ATOM 968 N N . VAL A 1 125 ? 0.012 -6.983 10.501 1.00 89.31 125 VAL A N 1
ATOM 969 C CA . VAL A 1 125 ? 1.236 -6.363 9.946 1.00 89.31 125 VAL A CA 1
ATOM 970 C C . VAL A 1 125 ? 1.751 -5.287 10.902 1.00 89.31 125 VAL A C 1
ATOM 972 O O . VAL A 1 125 ? 1.050 -4.961 11.851 1.00 89.31 125 VAL A O 1
ATOM 975 N N . HIS A 1 126 ? 2.941 -4.720 10.689 1.00 87.56 126 HIS A N 1
ATOM 976 C CA . HIS A 1 126 ? 3.388 -3.602 11.529 1.00 87.56 126 HIS A CA 1
ATOM 977 C C . HIS A 1 126 ? 2.555 -2.347 11.246 1.00 87.56 126 HIS A C 1
ATOM 979 O O . HIS A 1 126 ? 1.994 -1.757 12.164 1.00 87.56 126 HIS A O 1
ATOM 985 N N . ASP A 1 127 ? 2.399 -1.992 9.970 1.00 89.88 127 ASP A N 1
ATOM 986 C CA . ASP A 1 127 ? 1.519 -0.917 9.509 1.00 89.88 127 ASP A CA 1
ATOM 987 C C . ASP A 1 127 ? 0.752 -1.368 8.259 1.00 89.88 127 ASP A C 1
ATOM 989 O O . ASP A 1 127 ? 1.267 -2.159 7.478 1.00 89.88 127 ASP A O 1
ATOM 993 N N . VAL A 1 128 ? -0.479 -0.909 8.011 1.00 93.81 128 VAL A N 1
ATOM 994 C CA . VAL A 1 128 ? -1.210 -1.364 6.803 1.00 93.81 128 VAL A CA 1
ATOM 995 C C . VAL A 1 128 ? -0.680 -0.672 5.545 1.00 93.81 128 VAL A C 1
ATOM 997 O O . VAL A 1 128 ? -0.389 -1.342 4.554 1.00 93.81 128 VAL A O 1
ATOM 1000 N N . ILE A 1 129 ? -0.530 0.650 5.583 1.00 95.50 129 ILE A N 1
ATOM 1001 C CA . ILE A 1 129 ? 0.020 1.458 4.490 1.00 95.50 129 ILE A CA 1
ATOM 1002 C C . ILE A 1 129 ? 1.183 2.283 5.035 1.00 95.50 129 ILE A C 1
ATOM 1004 O O . ILE A 1 129 ? 1.001 3.056 5.976 1.00 95.50 129 ILE A O 1
ATOM 1008 N N . THR A 1 130 ? 2.356 2.159 4.418 1.00 93.56 130 THR A N 1
ATOM 1009 C CA . THR A 1 130 ? 3.552 2.938 4.752 1.00 93.56 130 THR A CA 1
ATOM 1010 C C . THR A 1 130 ? 4.031 3.740 3.552 1.00 93.56 130 THR A C 1
ATOM 1012 O O . THR A 1 130 ? 4.200 3.216 2.449 1.00 93.56 130 THR A O 1
ATOM 1015 N N . ILE A 1 131 ? 4.247 5.036 3.772 1.00 92.12 131 ILE A N 1
ATOM 1016 C CA . ILE A 1 131 ? 4.730 5.967 2.750 1.00 92.12 131 ILE A CA 1
ATOM 1017 C C . ILE A 1 131 ? 5.837 6.813 3.359 1.00 92.12 131 ILE A C 1
ATOM 1019 O O . ILE A 1 131 ? 5.558 7.755 4.106 1.00 92.12 131 ILE A O 1
ATOM 1023 N N . PHE A 1 132 ? 7.079 6.479 3.022 1.00 89.00 132 PHE A N 1
ATOM 1024 C CA . PHE A 1 132 ? 8.252 7.159 3.551 1.00 89.00 132 PHE A CA 1
ATOM 1025 C C . PHE A 1 132 ? 9.159 7.697 2.450 1.00 89.00 132 PHE A C 1
ATOM 1027 O O . PHE A 1 132 ? 9.551 6.985 1.521 1.00 89.00 132 PHE A O 1
ATOM 1034 N N . ASP A 1 133 ? 9.558 8.949 2.622 1.00 83.56 133 ASP A N 1
ATOM 1035 C CA . ASP A 1 133 ? 10.706 9.537 1.952 1.00 83.56 133 ASP A CA 1
ATOM 1036 C C . ASP A 1 133 ? 11.870 9.651 2.944 1.00 83.56 133 ASP A C 1
ATOM 1038 O O . ASP A 1 133 ? 11.829 10.446 3.879 1.00 83.56 133 ASP A O 1
ATOM 1042 N N . ASN A 1 134 ? 12.898 8.824 2.752 1.00 75.25 134 ASN A N 1
ATOM 1043 C CA . ASN A 1 134 ? 14.133 8.872 3.538 1.00 75.25 134 ASN A CA 1
ATOM 1044 C C . ASN A 1 134 ? 15.256 9.602 2.784 1.00 75.25 134 ASN A C 1
ATOM 1046 O O . ASN A 1 134 ? 16.419 9.529 3.187 1.00 75.25 134 ASN A O 1
ATOM 1050 N N . SER A 1 135 ? 14.943 10.251 1.658 1.00 67.12 135 SER A N 1
ATOM 1051 C CA . SER A 1 135 ? 15.938 10.959 0.866 1.00 67.12 135 SER A CA 1
ATOM 1052 C C . SER A 1 135 ? 16.318 12.287 1.526 1.00 67.12 135 SER A C 1
ATOM 1054 O O . SER A 1 135 ? 15.507 12.978 2.134 1.00 67.12 135 SER A O 1
ATOM 1056 N N . THR A 1 136 ? 17.586 12.669 1.388 1.00 60.72 136 THR A N 1
ATOM 1057 C CA . THR A 1 136 ? 18.094 13.995 1.777 1.00 60.72 136 THR A CA 1
ATOM 1058 C C . THR A 1 136 ? 17.900 15.030 0.661 1.00 60.72 136 THR A C 1
ATOM 1060 O O . THR A 1 136 ? 18.552 16.074 0.665 1.00 60.72 136 THR A O 1
ATOM 1063 N N . ALA A 1 137 ? 17.103 14.699 -0.357 1.00 60.12 137 ALA A N 1
ATOM 1064 C CA . ALA A 1 137 ? 16.913 15.506 -1.551 1.00 60.12 137 ALA A CA 1
ATOM 1065 C C . ALA A 1 137 ? 15.822 16.568 -1.335 1.00 60.12 137 ALA A C 1
ATOM 1067 O O . ALA A 1 137 ? 15.148 16.608 -0.309 1.00 60.12 137 ALA A O 1
ATOM 1068 N N . THR A 1 138 ? 15.665 17.468 -2.307 1.00 60.22 138 THR A N 1
ATOM 1069 C CA . THR A 1 138 ? 14.600 18.480 -2.306 1.00 60.22 138 THR A CA 1
ATOM 1070 C C . THR A 1 138 ? 13.223 17.845 -2.080 1.00 60.22 138 THR A C 1
ATOM 1072 O O . THR A 1 138 ? 12.924 16.858 -2.758 1.00 60.22 138 THR A O 1
ATOM 1075 N N . PRO A 1 139 ? 12.373 18.423 -1.204 1.00 63.59 139 PRO A N 1
ATOM 1076 C CA . PRO A 1 139 ? 11.055 17.878 -0.904 1.00 63.59 139 PRO A CA 1
ATOM 1077 C C . PRO A 1 139 ? 10.234 17.700 -2.177 1.00 63.59 139 PRO A C 1
ATOM 1079 O O . PRO A 1 139 ? 10.076 18.633 -2.966 1.00 63.59 139 PRO A O 1
ATOM 1082 N N . SER A 1 140 ? 9.703 16.499 -2.370 1.00 70.69 140 SER A N 1
ATOM 1083 C CA . SER A 1 140 ? 8.811 16.202 -3.483 1.00 70.69 140 SER A CA 1
ATOM 1084 C C . SER A 1 140 ? 7.483 16.958 -3.334 1.00 70.69 140 SER A C 1
ATOM 1086 O O . SER A 1 140 ? 6.873 16.971 -2.264 1.00 70.69 140 SER A O 1
ATOM 1088 N N . THR A 1 141 ? 6.996 17.562 -4.423 1.00 73.31 141 THR A N 1
ATOM 1089 C CA . THR A 1 141 ? 5.690 18.253 -4.451 1.00 73.31 141 THR A CA 1
ATOM 1090 C C . THR A 1 141 ? 4.509 17.330 -4.739 1.00 73.31 141 THR A C 1
ATOM 1092 O O . THR A 1 141 ? 3.374 17.800 -4.788 1.00 73.31 141 THR A O 1
ATOM 1095 N N . THR A 1 142 ? 4.763 16.035 -4.923 1.00 75.56 142 THR A N 1
ATOM 1096 C CA . THR A 1 142 ? 3.766 15.002 -5.237 1.00 75.56 142 THR A CA 1
ATOM 1097 C C . THR A 1 142 ? 2.514 15.126 -4.386 1.00 75.56 142 THR A C 1
ATOM 1099 O O . THR A 1 142 ? 2.604 15.280 -3.173 1.00 75.56 142 THR A O 1
ATOM 1102 N N . HIS A 1 143 ? 1.339 14.970 -4.985 1.00 81.88 143 HIS A N 1
ATOM 1103 C CA . HIS A 1 143 ? 0.127 14.777 -4.202 1.00 81.88 143 HIS A CA 1
ATOM 1104 C C . HIS A 1 143 ? -0.132 13.285 -3.991 1.00 81.88 143 HIS A C 1
ATOM 1106 O O . HIS A 1 143 ? -0.214 12.516 -4.950 1.00 81.88 143 HIS A O 1
ATOM 1112 N N . ILE A 1 144 ? -0.270 12.882 -2.731 1.00 89.94 144 ILE A N 1
ATOM 1113 C CA . ILE A 1 144 ? -0.608 11.512 -2.354 1.00 89.94 144 ILE A CA 1
ATOM 1114 C C . ILE A 1 144 ? -2.037 11.489 -1.837 1.00 89.94 144 ILE A C 1
ATOM 1116 O O . ILE A 1 144 ? -2.377 12.250 -0.934 1.00 89.94 144 ILE A O 1
ATOM 1120 N N . SER A 1 145 ? -2.857 10.578 -2.356 1.00 95.00 145 SER A N 1
ATOM 1121 C CA . SER A 1 145 ? -4.246 10.434 -1.938 1.00 95.00 145 SER A CA 1
ATOM 1122 C C . SER A 1 145 ? -4.569 9.023 -1.449 1.00 95.00 145 SER A C 1
ATOM 1124 O O . SER A 1 145 ? -4.409 8.041 -2.176 1.00 95.00 145 SER A O 1
ATOM 1126 N N . ILE A 1 146 ? -5.070 8.931 -0.217 1.00 96.81 146 ILE A N 1
ATOM 1127 C CA . ILE A 1 146 ? -5.614 7.710 0.384 1.00 96.81 146 ILE A CA 1
ATOM 1128 C C . ILE A 1 146 ? -7.066 8.002 0.757 1.00 96.81 146 ILE A C 1
ATOM 1130 O O . ILE A 1 146 ? -7.328 8.665 1.765 1.00 96.81 146 ILE A O 1
ATOM 1134 N N . MET A 1 147 ? -8.018 7.540 -0.057 1.00 97.06 147 MET A N 1
ATOM 1135 C CA . MET A 1 147 ? -9.416 7.948 0.097 1.00 97.06 147 MET A CA 1
ATOM 1136 C C . MET A 1 147 ? -10.455 6.840 -0.026 1.00 97.06 147 MET A C 1
ATOM 1138 O O . MET A 1 147 ? -10.292 5.897 -0.795 1.00 97.06 147 MET A O 1
ATOM 1142 N N . SER A 1 148 ? -11.576 6.984 0.685 1.00 97.19 148 SER A N 1
ATOM 1143 C CA . SER A 1 148 ? -12.729 6.078 0.548 1.00 97.19 148 SER A CA 1
ATOM 1144 C C . SER A 1 148 ? -12.396 4.591 0.787 1.00 97.19 148 SER A C 1
ATOM 1146 O O . SER A 1 148 ? -13.046 3.692 0.246 1.00 97.19 148 SER A O 1
ATOM 1148 N N . ASN A 1 149 ? -11.371 4.298 1.596 1.00 97.94 149 ASN A N 1
ATOM 1149 C CA . ASN A 1 149 ? -10.979 2.926 1.923 1.00 97.94 149 ASN A CA 1
ATOM 1150 C C . ASN A 1 149 ? -11.681 2.423 3.189 1.00 97.94 149 ASN A C 1
ATOM 1152 O O . ASN A 1 149 ? -12.095 3.197 4.053 1.00 97.94 149 ASN A O 1
ATOM 1156 N N . LYS A 1 150 ? -11.788 1.100 3.327 1.00 96.19 150 LYS A N 1
ATOM 1157 C CA . LYS A 1 150 ? -12.337 0.436 4.518 1.00 96.19 150 LYS A CA 1
ATOM 1158 C C . LYS A 1 150 ? -11.256 -0.376 5.215 1.00 96.19 150 LYS A C 1
ATOM 1160 O O . LYS A 1 150 ? -10.737 -1.326 4.637 1.00 96.19 150 LYS A O 1
ATOM 1165 N N . PHE A 1 151 ? -10.980 -0.060 6.472 1.00 94.88 151 PHE A N 1
ATOM 1166 C CA . PHE A 1 151 ? -10.028 -0.759 7.327 1.00 94.88 151 PHE A CA 1
ATOM 1167 C C . PHE A 1 151 ? -10.783 -1.468 8.451 1.00 94.88 151 PHE A C 1
ATOM 1169 O O . PHE A 1 151 ? -11.247 -0.834 9.393 1.00 94.88 151 PHE A O 1
ATOM 1176 N N . ILE A 1 152 ? -10.929 -2.787 8.338 1.00 92.88 152 ILE A N 1
ATOM 1177 C CA . ILE A 1 152 ? -11.786 -3.599 9.206 1.00 92.88 152 ILE A CA 1
ATOM 1178 C C . ILE A 1 152 ? -10.936 -4.665 9.900 1.00 92.88 152 ILE A C 1
ATOM 1180 O O . ILE A 1 152 ? -10.321 -5.497 9.234 1.00 92.88 152 ILE A O 1
ATOM 1184 N N . GLN A 1 153 ? -10.926 -4.688 11.231 1.00 91.00 153 GLN A N 1
ATOM 1185 C CA . GLN A 1 153 ? -10.271 -5.746 12.013 1.00 91.00 153 GLN A CA 1
ATOM 1186 C C . GLN A 1 153 ? -8.776 -5.931 11.721 1.00 91.00 153 GLN A C 1
ATOM 1188 O O . GLN A 1 153 ? -8.262 -7.040 11.827 1.00 91.00 153 GLN A O 1
ATOM 1193 N N . ASN A 1 154 ? -8.064 -4.870 11.333 1.00 89.69 154 AS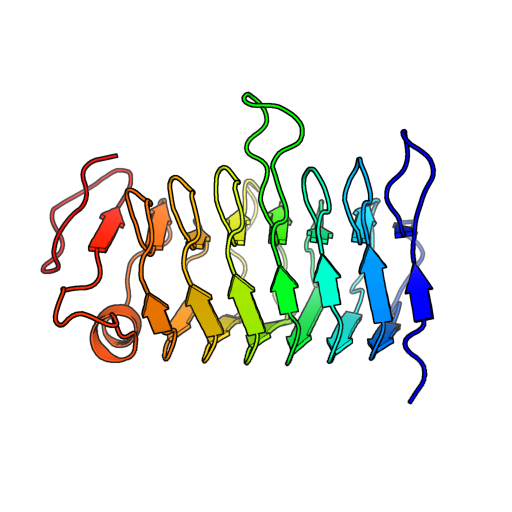N A N 1
ATOM 1194 C CA . ASN A 1 154 ? -6.614 -4.950 11.159 1.00 89.69 154 ASN A CA 1
ATOM 1195 C C . ASN A 1 154 ? -5.914 -4.921 12.531 1.00 89.69 154 ASN A C 1
ATOM 1197 O O . ASN A 1 154 ? -6.290 -4.145 13.417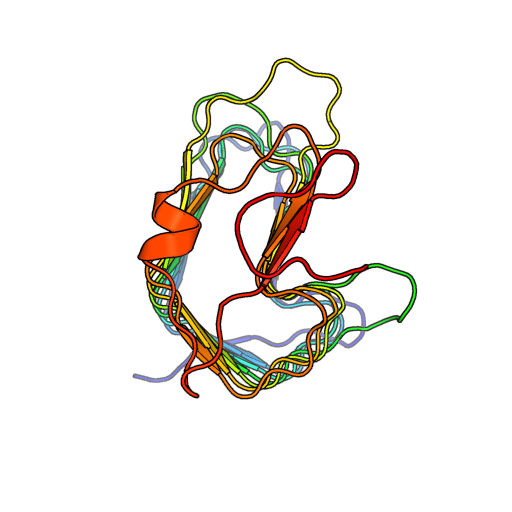 1.00 89.69 154 ASN A O 1
ATOM 1201 N N . LEU A 1 155 ? -4.911 -5.782 12.689 1.00 89.00 155 LEU A N 1
ATOM 1202 C CA . LEU A 1 155 ? -3.996 -5.842 13.824 1.00 89.00 155 LEU A CA 1
ATOM 1203 C C . LEU A 1 155 ? -2.651 -5.273 13.354 1.00 89.00 155 LEU A C 1
ATOM 1205 O O . LEU A 1 155 ? -1.900 -5.954 12.662 1.00 89.00 155 LEU A O 1
ATOM 1209 N N . ALA A 1 156 ? -2.403 -4.006 13.671 1.00 86.25 156 ALA A N 1
ATOM 1210 C CA . ALA A 1 156 ? -1.208 -3.267 13.265 1.00 86.25 156 ALA A CA 1
ATOM 1211 C C . ALA A 1 156 ? -0.894 -2.170 14.277 1.00 86.25 156 ALA A C 1
ATOM 1213 O O . ALA A 1 156 ? -1.807 -1.743 14.963 1.00 86.25 156 ALA A O 1
ATOM 1214 N N . ASN A 1 157 ? 0.333 -1.669 14.369 1.00 81.94 157 ASN A N 1
ATOM 1215 C CA . ASN A 1 157 ? 0.646 -0.532 15.241 1.00 81.94 157 ASN A CA 1
ATOM 1216 C C . ASN A 1 157 ? -0.056 0.740 14.750 1.00 81.94 157 ASN A C 1
ATOM 1218 O O . ASN A 1 157 ? -0.747 1.403 15.529 1.00 81.94 157 ASN A O 1
ATOM 1222 N N . SER A 1 158 ? 0.025 1.011 13.445 1.00 87.38 158 SER A N 1
ATOM 1223 C CA . SER A 1 158 ? -0.785 2.039 12.785 1.00 87.38 158 SER A CA 1
ATOM 1224 C C . SER A 1 158 ? -1.466 1.490 11.537 1.00 87.38 158 SER A C 1
ATOM 1226 O O . SER A 1 158 ? -1.004 0.537 10.912 1.00 87.38 158 SER A O 1
ATOM 1228 N N . VAL A 1 159 ? -2.586 2.086 11.128 1.00 91.94 159 VAL A N 1
ATOM 1229 C CA . VAL A 1 159 ? -3.185 1.722 9.837 1.00 91.94 159 VAL A CA 1
ATOM 1230 C C . VAL A 1 159 ? -2.455 2.436 8.703 1.00 91.94 159 VAL A C 1
ATOM 1232 O O . VAL A 1 159 ? -2.045 1.795 7.740 1.00 91.94 159 VAL A O 1
ATOM 1235 N N . ILE A 1 160 ? -2.251 3.744 8.824 1.00 93.44 160 ILE A N 1
ATOM 1236 C CA . ILE A 1 160 ? -1.527 4.544 7.835 1.00 93.44 160 ILE A CA 1
ATOM 1237 C C . ILE A 1 160 ? -0.363 5.232 8.538 1.00 93.44 160 ILE A C 1
ATOM 1239 O O . ILE A 1 160 ? -0.571 5.919 9.534 1.00 93.44 160 ILE A O 1
ATOM 1243 N N . THR A 1 161 ? 0.841 5.090 7.997 1.00 92.69 161 THR A N 1
ATOM 1244 C CA . THR A 1 161 ? 2.037 5.759 8.512 1.00 92.69 161 THR A CA 1
ATOM 1245 C C . THR A 1 161 ? 2.742 6.499 7.390 1.00 92.69 161 THR A C 1
ATOM 1247 O O . THR A 1 161 ? 3.037 5.922 6.340 1.00 92.69 161 THR A O 1
ATOM 1250 N N . THR A 1 162 ? 3.029 7.784 7.600 1.00 92.00 162 THR A N 1
ATOM 1251 C CA . THR A 1 162 ? 3.716 8.588 6.588 1.00 92.00 162 THR A CA 1
ATOM 1252 C C . THR A 1 162 ? 4.546 9.724 7.169 1.00 92.00 162 THR A C 1
ATOM 1254 O O . THR A 1 162 ? 4.211 10.274 8.217 1.00 92.00 162 THR A O 1
ATOM 1257 N N . ASN A 1 163 ? 5.625 10.083 6.470 1.00 90.31 163 ASN A N 1
ATOM 1258 C CA . ASN A 1 163 ? 6.365 11.326 6.691 1.00 90.31 163 ASN A CA 1
ATOM 1259 C C . ASN A 1 163 ? 6.195 12.348 5.555 1.00 90.31 163 ASN A C 1
ATOM 1261 O O . ASN A 1 163 ? 6.882 13.366 5.516 1.00 90.31 163 ASN A O 1
ATOM 1265 N N . PHE A 1 164 ? 5.267 12.093 4.631 1.00 87.94 164 PHE A N 1
ATOM 1266 C CA . PHE A 1 164 ? 5.114 12.889 3.427 1.00 87.94 164 PHE A CA 1
ATOM 1267 C C . PHE A 1 164 ? 4.138 14.069 3.628 1.00 87.94 164 PHE A C 1
ATOM 1269 O O . PHE A 1 164 ? 2.967 13.846 3.944 1.00 87.94 164 PHE A O 1
ATOM 1276 N N . PRO A 1 165 ? 4.557 15.335 3.432 1.00 84.62 165 PRO A N 1
ATOM 1277 C CA . PRO A 1 165 ? 3.753 16.509 3.804 1.00 84.62 165 PRO A CA 1
ATOM 1278 C C . PRO A 1 165 ? 2.515 16.706 2.912 1.00 84.62 165 PRO A C 1
ATOM 1280 O O . PRO A 1 165 ? 1.455 17.168 3.350 1.00 84.62 165 PRO A O 1
ATOM 1283 N N . ASN A 1 166 ? 2.603 16.293 1.648 1.00 86.44 166 ASN A N 1
ATOM 1284 C CA . ASN A 1 166 ? 1.539 16.455 0.658 1.00 86.44 166 ASN A CA 1
ATOM 1285 C C . ASN A 1 166 ? 0.626 15.221 0.546 1.00 86.44 166 ASN A C 1
ATOM 1287 O O . ASN A 1 166 ? 0.106 14.910 -0.525 1.00 86.44 166 ASN A O 1
ATOM 1291 N N . VAL A 1 167 ? 0.395 14.535 1.668 1.00 89.69 167 VAL A N 1
ATOM 1292 C CA . VAL A 1 167 ? -0.581 13.443 1.786 1.00 89.69 167 VAL A CA 1
ATOM 1293 C C . VAL A 1 167 ? -1.983 13.976 2.100 1.00 89.69 167 VAL A C 1
ATOM 1295 O O . VAL A 1 167 ? -2.132 14.942 2.847 1.00 89.69 167 VAL A O 1
ATOM 1298 N N . SER A 1 168 ? -3.018 13.378 1.518 1.00 92.06 168 SER A N 1
ATOM 1299 C CA . SER A 1 168 ? -4.421 13.574 1.887 1.00 92.06 168 SER A CA 1
ATOM 1300 C C . SER A 1 168 ? -5.025 12.225 2.252 1.00 92.06 168 SER A C 1
ATOM 1302 O O . SER A 1 168 ? -5.008 11.293 1.440 1.00 92.06 168 SER A O 1
ATOM 1304 N N . VAL A 1 169 ? -5.556 12.122 3.470 1.00 93.88 169 VAL A N 1
ATOM 1305 C CA . VAL A 1 169 ? -6.148 10.894 4.001 1.00 93.88 169 VAL A CA 1
ATOM 1306 C C . VAL A 1 169 ? -7.590 11.202 4.373 1.00 93.88 169 VAL A C 1
ATOM 1308 O O . VAL A 1 169 ? -7.861 11.659 5.473 1.00 93.88 169 VAL A O 1
ATOM 1311 N N . THR A 1 170 ? -8.542 10.981 3.466 1.00 94.19 170 THR A N 1
ATOM 1312 C CA . THR A 1 170 ? -9.933 11.441 3.658 1.00 94.19 170 THR A CA 1
ATOM 1313 C C . THR A 1 170 ? -10.962 10.363 3.335 1.00 94.19 170 THR A C 1
ATOM 1315 O O . THR A 1 170 ? -10.712 9.472 2.535 1.00 94.19 170 THR A O 1
ATOM 1318 N N . GLU A 1 171 ? -12.147 10.424 3.947 1.00 94.75 171 GLU A N 1
ATOM 1319 C CA . GLU A 1 171 ? -13.264 9.501 3.660 1.00 94.75 171 GLU A CA 1
ATOM 1320 C C . GLU A 1 171 ? -12.973 8.021 3.948 1.00 94.75 171 GLU A C 1
ATOM 1322 O O . GLU A 1 171 ? -13.700 7.133 3.505 1.00 94.75 171 GLU A O 1
ATOM 1327 N N . ASN A 1 172 ? -11.927 7.722 4.714 1.00 94.81 172 ASN A N 1
ATOM 1328 C CA . ASN A 1 172 ? -11.620 6.361 5.117 1.00 94.81 172 ASN A CA 1
ATOM 1329 C C . ASN A 1 172 ? -12.488 5.950 6.309 1.00 94.81 172 ASN A C 1
ATOM 1331 O O . ASN A 1 172 ? -12.801 6.745 7.199 1.00 94.81 172 ASN A O 1
ATOM 1335 N N . LYS A 1 173 ? -12.876 4.676 6.323 1.00 92.94 173 LYS A N 1
ATOM 1336 C CA . LYS A 1 173 ? -13.717 4.065 7.349 1.00 92.94 173 LYS A CA 1
ATOM 1337 C C . LYS A 1 173 ? -12.907 3.042 8.131 1.00 92.94 173 LYS A C 1
ATOM 1339 O O . LYS A 1 173 ? -12.424 2.068 7.555 1.00 92.94 173 LYS A O 1
ATOM 1344 N N . PHE A 1 174 ? -12.810 3.231 9.438 1.00 90.75 174 PHE A N 1
ATOM 1345 C CA . PHE A 1 174 ? -12.053 2.383 10.354 1.00 90.75 174 PHE A CA 1
ATOM 1346 C C . PHE A 1 174 ? -13.017 1.633 11.292 1.00 90.75 174 PHE A C 1
ATOM 1348 O O . PHE A 1 174 ? -13.966 2.216 11.817 1.00 90.75 174 PHE A O 1
ATOM 1355 N N . GLN A 1 175 ? -12.828 0.324 11.467 1.00 88.25 175 GLN A N 1
ATOM 1356 C CA . GLN A 1 175 ? -13.736 -0.534 12.239 1.00 88.25 175 GLN A CA 1
ATOM 1357 C C . GLN A 1 175 ? -12.991 -1.674 12.952 1.00 88.25 175 GLN A C 1
ATOM 1359 O O . GLN A 1 175 ? -12.136 -2.326 12.350 1.00 88.25 175 GLN A O 1
ATOM 1364 N N . ASP A 1 176 ? -13.392 -1.967 14.199 1.00 69.81 176 ASP A N 1
ATOM 1365 C CA . ASP A 1 176 ? -13.014 -3.161 14.983 1.00 69.81 176 ASP A CA 1
ATOM 1366 C C . ASP A 1 176 ? -11.504 -3.453 15.024 1.00 69.81 176 ASP A C 1
ATOM 1368 O O . ASP A 1 176 ? -11.075 -4.608 14.998 1.00 69.81 176 ASP A O 1
ATOM 1372 N N . LYS A 1 177 ? -10.673 -2.411 15.026 1.00 63.59 177 LYS A N 1
ATOM 1373 C CA . LYS A 1 177 ? -9.218 -2.544 14.898 1.00 63.59 177 LYS A CA 1
ATOM 1374 C C . LYS A 1 177 ? -8.534 -2.736 16.256 1.00 63.59 177 LYS A C 1
ATOM 1376 O O . LYS A 1 177 ? -9.009 -2.246 17.276 1.00 63.59 177 LYS A O 1
ATOM 1381 N N . ARG A 1 178 ? -7.379 -3.407 16.249 1.00 68.88 178 ARG A N 1
ATOM 1382 C CA . ARG A 1 178 ? -6.476 -3.549 17.410 1.00 68.88 178 ARG A CA 1
ATOM 1383 C C . ARG A 1 178 ? -5.173 -2.787 17.185 1.00 68.88 178 ARG A C 1
ATOM 1385 O O . ARG A 1 178 ? -4.094 -3.322 17.405 1.00 68.88 178 ARG A O 1
ATOM 1392 N N . SER A 1 179 ? -5.285 -1.573 16.664 1.00 65.12 179 SER A N 1
ATOM 1393 C CA . SER A 1 179 ? -4.131 -0.728 16.375 1.00 65.12 179 SER A CA 1
ATOM 1394 C C . SER A 1 179 ? -3.995 0.409 17.356 1.00 65.12 179 SER A C 1
ATOM 1396 O O . SER A 1 179 ? -5.016 1.026 17.665 1.00 65.12 179 SER A O 1
ATOM 1398 N N . THR A 1 180 ? -2.758 0.730 17.728 1.00 70.88 180 THR A N 1
ATOM 1399 C CA . THR A 1 180 ? -2.440 1.877 18.578 1.00 70.88 180 THR A CA 1
ATOM 1400 C C . THR A 1 180 ? -2.925 3.170 17.935 1.00 70.88 180 THR A C 1
ATOM 1402 O O . THR A 1 180 ? -3.607 3.930 18.601 1.00 70.88 180 THR A O 1
ATOM 1405 N N . CYS A 1 181 ? -2.682 3.389 16.636 1.00 78.69 181 CYS A N 1
ATOM 1406 C CA . CYS A 1 181 ? -3.125 4.598 15.922 1.00 78.69 181 CYS A CA 1
ATOM 1407 C C . CYS A 1 181 ? -3.871 4.267 14.620 1.00 78.69 181 CYS A C 1
ATOM 1409 O O . CYS A 1 181 ? -3.625 3.244 13.981 1.00 78.69 181 CYS A O 1
ATOM 1411 N N . GLU A 1 182 ? -4.807 5.112 14.186 1.00 84.81 182 GLU A N 1
ATOM 1412 C CA . GLU A 1 182 ? -5.357 5.052 12.826 1.00 84.81 182 GLU A CA 1
ATOM 1413 C C . GLU A 1 182 ? -4.318 5.601 11.862 1.00 84.81 182 GLU A C 1
ATOM 1415 O O . GLU A 1 182 ? -3.962 4.936 10.890 1.00 84.81 182 GLU A O 1
ATOM 1420 N N . ILE A 1 183 ? -3.824 6.804 12.147 1.00 89.56 183 ILE A N 1
ATOM 1421 C CA . ILE A 1 183 ? -2.905 7.504 11.262 1.00 89.56 183 ILE A CA 1
ATOM 1422 C C . ILE A 1 183 ? -1.752 8.075 12.087 1.00 89.56 183 ILE A C 1
ATOM 1424 O O . ILE A 1 183 ? -1.963 8.805 13.057 1.00 89.56 183 ILE A O 1
ATOM 1428 N N . THR A 1 184 ? -0.531 7.743 11.683 1.00 90.69 184 THR A N 1
ATOM 1429 C CA . THR A 1 184 ? 0.707 8.201 12.312 1.00 90.69 184 THR A CA 1
ATOM 1430 C C . THR A 1 184 ? 1.480 9.083 11.339 1.00 90.69 184 THR A C 1
ATOM 1432 O O . THR A 1 184 ? 1.931 8.630 10.283 1.00 90.69 184 THR A O 1
ATOM 1435 N N . TYR A 1 185 ? 1.671 10.343 11.722 1.00 89.56 185 TYR A N 1
ATOM 1436 C CA . TYR A 1 185 ? 2.442 11.327 10.976 1.00 89.56 185 TYR A CA 1
ATOM 1437 C C . TYR A 1 185 ? 3.820 11.502 11.618 1.00 89.56 185 TYR A C 1
ATOM 1439 O O . TYR A 1 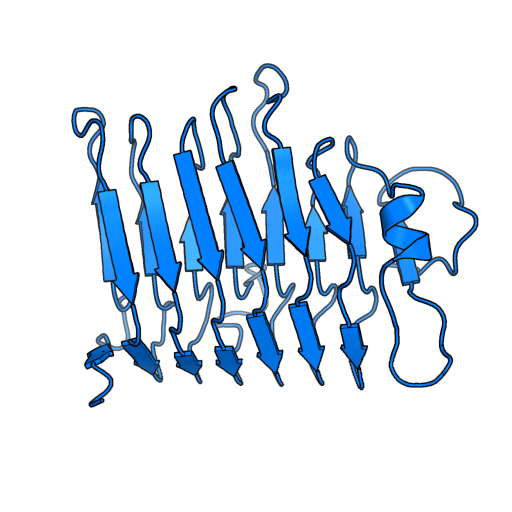185 ? 3.951 11.789 12.812 1.00 89.56 185 TYR A O 1
ATOM 1447 N N . HIS A 1 186 ? 4.856 11.326 10.808 1.00 89.00 186 HIS A N 1
ATOM 1448 C CA . HIS A 1 186 ? 6.228 11.671 11.159 1.00 89.00 186 HIS A CA 1
ATOM 1449 C C . HIS A 1 186 ? 6.586 13.002 10.487 1.00 89.00 186 HIS A C 1
ATOM 1451 O O . HIS A 1 186 ? 6.210 13.204 9.331 1.00 89.00 186 HIS A O 1
ATOM 1457 N N . PRO A 1 187 ? 7.338 13.902 11.141 1.00 83.62 187 PRO A N 1
ATOM 1458 C CA . PRO A 1 187 ? 7.835 15.103 10.488 1.00 83.62 187 PRO A CA 1
ATOM 1459 C C . PRO A 1 187 ? 8.577 14.763 9.184 1.00 83.62 187 PRO A C 1
ATOM 1461 O O . PRO A 1 187 ? 9.316 13.774 9.148 1.00 83.62 187 PRO A O 1
ATOM 1464 N N . PRO A 1 188 ? 8.405 15.565 8.119 1.00 85.19 188 PRO A N 1
ATOM 1465 C CA . PRO A 1 188 ? 7.689 16.847 8.071 1.00 85.19 188 PRO A CA 1
ATOM 1466 C C . PRO A 1 188 ? 6.160 16.758 7.891 1.00 85.19 188 PRO A C 1
ATOM 1468 O O . PRO A 1 188 ? 5.515 17.799 7.782 1.00 85.19 188 PRO A O 1
ATOM 1471 N N . ALA A 1 189 ? 5.560 15.567 7.832 1.00 87.75 189 ALA A N 1
ATOM 1472 C CA . ALA A 1 189 ? 4.111 15.447 7.700 1.00 87.75 189 ALA A CA 1
ATOM 1473 C C . ALA A 1 189 ? 3.366 15.804 8.989 1.00 87.75 189 ALA A C 1
ATOM 1475 O O . ALA A 1 189 ? 3.837 15.557 10.101 1.00 87.75 189 ALA A O 1
ATOM 1476 N N . SER A 1 190 ? 2.161 16.336 8.817 1.00 86.44 190 SER A N 1
ATOM 1477 C CA . SER A 1 190 ? 1.241 16.669 9.897 1.00 86.44 190 SER A CA 1
ATOM 1478 C C . SER A 1 190 ? -0.210 16.375 9.489 1.00 86.44 190 SER A C 1
ATOM 1480 O O . SER A 1 190 ? -0.531 16.432 8.295 1.00 86.44 190 SER A O 1
ATOM 1482 N N . PRO A 1 191 ? -1.093 16.057 10.455 1.00 84.62 191 PRO A N 1
ATOM 1483 C CA . PRO A 1 191 ? -2.521 15.922 10.208 1.00 84.62 191 PRO A CA 1
ATOM 1484 C C . PRO A 1 191 ? -3.106 17.204 9.619 1.00 84.62 191 PRO A C 1
ATOM 1486 O O . PRO A 1 191 ? -2.830 18.304 10.105 1.00 84.62 191 PRO A O 1
ATOM 1489 N N . LYS A 1 192 ? -3.963 17.057 8.608 1.00 86.12 192 LYS A N 1
ATOM 1490 C CA . LYS A 1 192 ? -4.745 18.166 8.048 1.00 86.12 192 LYS A CA 1
ATOM 1491 C C . LYS A 1 192 ? -6.148 18.173 8.642 1.00 86.12 192 LYS A C 1
ATOM 1493 O O . LYS A 1 192 ? -6.665 17.131 9.044 1.00 86.12 192 LYS A O 1
ATOM 1498 N N . SER A 1 193 ? -6.800 19.334 8.666 1.00 83.81 193 SER A N 1
ATOM 1499 C CA . SER A 1 193 ? -8.172 19.472 9.179 1.00 83.81 193 SER A CA 1
ATOM 1500 C C . SER A 1 193 ? -9.150 18.523 8.477 1.00 83.81 193 SER A C 1
ATOM 1502 O O . SER A 1 193 ? -10.044 17.958 9.105 1.00 83.81 193 SER A O 1
ATOM 1504 N N . GLU A 1 194 ? -8.961 18.301 7.177 1.00 84.81 194 GLU A N 1
ATOM 1505 C CA . GLU A 1 194 ? -9.781 17.391 6.383 1.00 84.81 194 GLU A CA 1
ATOM 1506 C C . GLU A 1 194 ? -9.598 15.928 6.800 1.00 84.81 194 GLU A C 1
ATOM 1508 O O . GLU A 1 194 ? -10.570 15.169 6.763 1.00 84.81 194 GLU A O 1
ATOM 1513 N N . ASP A 1 195 ? -8.395 15.540 7.234 1.00 81.44 195 ASP A N 1
ATOM 1514 C CA . ASP A 1 195 ? -8.110 14.182 7.706 1.00 81.44 195 ASP A CA 1
ATOM 1515 C C . ASP A 1 195 ? -8.880 13.892 9.011 1.00 81.44 195 ASP A C 1
ATOM 1517 O O . ASP A 1 195 ? -9.335 12.771 9.242 1.00 81.44 195 ASP A O 1
ATOM 1521 N N . LEU A 1 196 ? -9.104 14.913 9.844 1.00 74.12 196 LEU A N 1
ATOM 1522 C CA . LEU A 1 196 ? -9.882 14.803 11.085 1.00 74.12 196 LEU A CA 1
ATOM 1523 C C . LEU A 1 196 ? -11.387 14.719 10.812 1.00 74.12 196 LEU A C 1
ATOM 1525 O O . LEU A 1 196 ? -12.099 13.945 11.448 1.00 74.12 196 LEU A O 1
ATOM 1529 N N . LEU A 1 197 ? -11.875 15.543 9.882 1.00 82.75 197 LEU A N 1
ATOM 1530 C CA . LEU A 1 197 ? -13.309 15.743 9.664 1.00 82.75 197 LEU A CA 1
ATOM 1531 C C . LEU A 1 197 ? -13.937 14.695 8.746 1.00 82.75 197 LEU A C 1
ATOM 1533 O O . LEU A 1 197 ? -15.128 14.412 8.865 1.00 82.75 197 LEU A O 1
ATOM 1537 N N . ARG A 1 198 ? -13.170 14.159 7.789 1.00 88.25 198 ARG A N 1
ATOM 1538 C CA . ARG A 1 198 ? -13.730 13.330 6.710 1.00 88.25 198 ARG A CA 1
ATOM 1539 C C . ARG A 1 198 ? -13.523 11.840 6.912 1.00 88.25 198 ARG A C 1
ATOM 1541 O O . ARG A 1 198 ? -14.153 11.063 6.205 1.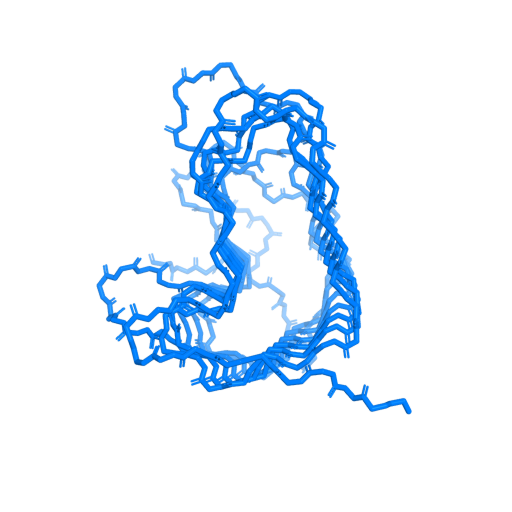00 88.25 198 ARG A O 1
ATOM 1548 N N . ASN A 1 199 ? -12.662 11.413 7.828 1.00 89.00 199 ASN A N 1
ATOM 1549 C CA . ASN A 1 199 ? -12.536 9.997 8.158 1.00 89.00 199 ASN A CA 1
ATOM 1550 C C . ASN A 1 199 ? -13.567 9.599 9.230 1.00 89.00 199 ASN A C 1
ATOM 1552 O O . ASN A 1 199 ? -13.980 10.419 10.046 1.00 89.00 199 ASN A O 1
ATOM 1556 N N . THR A 1 200 ? -13.989 8.331 9.247 1.00 88.06 200 THR A N 1
ATOM 1557 C CA . THR A 1 200 ? -15.023 7.841 10.180 1.00 88.06 200 THR A CA 1
ATOM 1558 C C . THR A 1 200 ? -14.618 6.566 10.920 1.00 88.06 200 THR A C 1
ATOM 1560 O O . THR A 1 200 ? -13.975 5.679 10.356 1.00 88.06 200 THR A O 1
ATOM 1563 N N . MET A 1 201 ? -15.058 6.447 12.176 1.00 83.38 201 MET A N 1
ATOM 1564 C CA . MET A 1 201 ? -14.919 5.253 13.021 1.00 83.38 201 MET A CA 1
ATOM 1565 C C . MET A 1 201 ? -16.280 4.598 13.273 1.00 83.38 201 MET A C 1
ATOM 1567 O O . MET A 1 201 ? -17.243 5.244 13.692 1.00 83.38 201 MET A O 1
ATOM 1571 N N . VAL A 1 202 ? -16.371 3.290 13.042 1.00 74.50 202 VAL A N 1
ATOM 1572 C CA . VAL A 1 202 ? -17.620 2.516 13.156 1.00 74.50 202 VAL A CA 1
ATOM 1573 C C . VAL A 1 202 ? -17.803 1.999 14.575 1.00 74.50 202 VAL A C 1
ATOM 1575 O O . VAL A 1 202 ? -17.683 0.807 14.816 1.00 74.50 202 VAL A O 1
ATOM 1578 N N . ALA A 1 203 ? -18.038 2.912 15.514 1.00 64.62 203 ALA A N 1
ATOM 1579 C CA . ALA A 1 203 ? -18.509 2.612 16.877 1.00 64.62 203 ALA A CA 1
ATOM 1580 C C . ALA A 1 203 ? -18.834 3.883 17.696 1.00 64.62 203 ALA A C 1
ATOM 1582 O O . ALA A 1 203 ? -18.962 3.805 18.913 1.00 64.62 203 ALA A O 1
ATOM 1583 N N . GLY A 1 204 ? -18.909 5.071 17.078 1.00 54.72 204 GLY A N 1
ATOM 1584 C CA . GLY A 1 204 ? -19.019 6.337 17.820 1.00 54.72 204 GLY A CA 1
ATOM 1585 C C . GLY A 1 204 ? -17.731 6.757 18.546 1.00 54.72 204 GLY A C 1
ATOM 1586 O O . GLY A 1 204 ? -17.760 7.676 19.357 1.00 54.72 204 GLY A O 1
ATOM 1587 N N . GLN A 1 205 ? -16.606 6.094 18.264 1.00 64.31 205 GLN A N 1
ATOM 1588 C CA . GLN A 1 205 ? -15.283 6.456 18.775 1.00 64.31 205 GLN A CA 1
ATOM 1589 C C . GLN A 1 205 ? -14.644 7.545 17.904 1.00 64.31 205 GLN A C 1
ATOM 1591 O O . GLN A 1 205 ? -14.948 7.653 16.717 1.00 64.31 205 GLN A O 1
ATOM 1596 N N . GLN A 1 206 ? -13.773 8.363 18.495 1.00 67.38 206 GLN A N 1
ATOM 1597 C CA . GLN A 1 206 ? -12.964 9.329 17.750 1.00 67.38 206 GLN A CA 1
ATOM 1598 C C . GLN A 1 206 ? -11.825 8.608 17.019 1.00 67.38 206 GLN A C 1
ATOM 1600 O O . GLN A 1 206 ? -11.393 7.534 17.434 1.00 67.38 206 GLN A O 1
ATOM 1605 N N . ILE A 1 207 ? -11.366 9.190 15.912 1.00 73.69 207 ILE A N 1
ATOM 1606 C CA . ILE A 1 207 ? -10.158 8.731 15.223 1.00 73.69 207 ILE A CA 1
ATOM 1607 C C . ILE A 1 207 ? -8.951 9.225 16.001 1.00 73.69 207 ILE A C 1
ATOM 1609 O O . ILE A 1 207 ? -8.874 10.415 16.315 1.00 73.69 207 ILE A O 1
ATOM 1613 N N . TYR A 1 208 ? -8.003 8.328 16.256 1.00 74.62 208 TYR A N 1
ATOM 1614 C CA . TYR A 1 208 ? -6.762 8.670 16.919 1.00 74.62 208 TYR A CA 1
ATOM 1615 C C . TYR A 1 208 ? -5.627 8.917 15.930 1.00 74.62 208 TYR A C 1
ATOM 1617 O O . TYR A 1 208 ? -5.378 8.156 14.987 1.00 74.62 208 TYR A O 1
ATOM 1625 N N . PHE A 1 209 ? -4.892 9.983 16.214 1.00 78.88 209 PHE A N 1
ATOM 1626 C CA . PHE A 1 209 ? -3.740 10.415 15.442 1.00 78.88 209 PHE A CA 1
ATOM 1627 C C . PHE A 1 209 ? -2.497 10.396 16.329 1.00 78.88 209 PHE A C 1
ATOM 1629 O O . PHE A 1 209 ? -2.561 10.769 17.504 1.00 78.88 209 PHE A O 1
ATOM 1636 N N . ALA A 1 210 ? -1.363 9.991 15.761 1.00 77.50 210 ALA A N 1
ATOM 1637 C CA . ALA A 1 210 ? -0.059 10.136 16.400 1.00 77.50 210 ALA A CA 1
ATOM 1638 C C . ALA A 1 210 ? 0.840 11.082 15.604 1.00 77.50 210 ALA A C 1
ATOM 1640 O O . ALA A 1 210 ? 0.935 10.995 14.380 1.00 77.50 210 ALA A O 1
ATOM 1641 N N . LEU A 1 211 ? 1.518 11.967 16.332 1.00 74.62 211 LEU A N 1
ATOM 1642 C CA . LEU A 1 211 ? 2.550 12.872 15.837 1.00 74.62 211 LEU A CA 1
ATOM 1643 C C . LEU A 1 211 ? 3.869 12.492 16.497 1.00 74.62 211 LEU A C 1
ATOM 1645 O O . LEU A 1 211 ? 4.049 12.679 17.702 1.00 74.62 211 LEU A O 1
ATOM 1649 N N . LYS A 1 212 ? 4.805 11.949 15.721 1.00 65.88 212 LYS A N 1
ATOM 1650 C CA . LYS A 1 212 ? 6.090 11.496 16.262 1.00 65.88 212 LYS A CA 1
ATOM 1651 C C . LYS A 1 212 ? 7.131 12.621 16.170 1.00 65.88 212 LYS A C 1
ATOM 1653 O O . LYS A 1 212 ? 7.915 12.624 15.230 1.00 65.88 212 LYS A O 1
ATOM 1658 N N . ASN A 1 213 ? 7.071 13.593 17.097 1.00 54.09 213 ASN A N 1
ATOM 1659 C CA . ASN A 1 213 ? 8.188 14.419 17.633 1.00 54.09 213 ASN A CA 1
ATOM 1660 C C . ASN A 1 213 ? 7.854 15.851 18.102 1.00 54.09 213 ASN A C 1
ATOM 1662 O O . ASN A 1 213 ? 8.759 16.484 18.629 1.00 54.09 213 ASN A O 1
ATOM 1666 N N . THR A 1 214 ? 6.625 16.369 18.038 1.00 40.66 214 THR A N 1
ATOM 1667 C CA . THR A 1 214 ? 6.289 17.628 18.743 1.00 40.66 214 THR A CA 1
ATOM 1668 C C . THR A 1 214 ? 4.783 17.860 18.855 1.00 40.66 214 THR A C 1
ATOM 1670 O O . THR A 1 214 ? 4.049 17.617 17.906 1.00 40.66 214 THR A O 1
ATOM 1673 N N . GLU A 1 215 ? 4.403 18.351 20.040 1.00 38.56 215 GLU A N 1
ATOM 1674 C CA . GLU A 1 215 ? 3.187 19.053 20.484 1.00 38.56 215 GLU A CA 1
ATOM 1675 C C . GLU A 1 215 ? 1.782 18.533 20.115 1.00 38.56 215 GLU A C 1
ATOM 1677 O O . GLU A 1 215 ? 1.434 18.176 18.994 1.00 38.56 215 GLU A O 1
ATOM 1682 N N . VAL A 1 216 ? 0.955 18.524 21.162 1.00 37.84 216 VAL A N 1
ATOM 1683 C CA . VAL A 1 216 ? -0.412 18.013 21.248 1.00 37.84 216 VAL A CA 1
ATOM 1684 C C . VAL A 1 216 ? -1.317 18.682 20.210 1.00 37.84 216 VAL A C 1
ATOM 1686 O O . VAL A 1 216 ? -1.558 19.886 20.265 1.00 37.84 216 VAL A O 1
ATOM 1689 N N . PHE A 1 217 ? -1.859 17.885 19.287 1.00 39.00 217 PHE A N 1
ATOM 1690 C CA . PHE A 1 217 ? -2.897 18.316 18.351 1.00 39.00 217 PHE A CA 1
ATOM 1691 C C . PHE A 1 217 ? -4.286 18.095 18.962 1.00 39.00 217 PHE A C 1
ATOM 1693 O O . PHE A 1 217 ? -4.491 17.146 19.716 1.00 39.00 217 PHE A O 1
ATOM 1700 N N . ASN A 1 218 ? -5.254 18.946 18.612 1.00 40.03 218 ASN A N 1
ATOM 1701 C CA . ASN A 1 218 ? -6.645 18.876 19.079 1.00 40.03 218 ASN A CA 1
ATOM 1702 C C . ASN A 1 218 ? -7.428 17.740 18.378 1.00 40.03 218 ASN A C 1
ATOM 1704 O O . ASN A 1 218 ? -8.339 17.957 17.582 1.00 40.03 218 ASN A O 1
ATOM 1708 N N . GLY A 1 219 ? -7.023 16.511 18.675 1.00 48.91 219 GLY A N 1
ATOM 1709 C CA . GLY A 1 219 ? -7.681 15.240 18.392 1.00 48.91 219 GLY A CA 1
ATOM 1710 C C . GLY A 1 219 ? -7.265 14.254 19.485 1.00 48.91 219 GLY A C 1
ATOM 1711 O O . GLY A 1 219 ? -6.340 14.535 20.247 1.00 48.91 219 GLY A O 1
ATOM 1712 N N . SER A 1 220 ? -7.943 13.117 19.626 1.00 49.09 220 SER A N 1
ATOM 1713 C CA . SER A 1 220 ? -7.541 12.113 20.616 1.00 49.09 220 SER A CA 1
ATOM 1714 C C . SER A 1 220 ? -6.130 11.618 20.268 1.00 49.09 220 SER A C 1
ATOM 1716 O O . SER A 1 220 ? -5.931 10.939 19.260 1.00 49.09 220 SER A O 1
ATOM 1718 N N . THR A 1 221 ? -5.127 12.009 21.050 1.00 53.22 221 THR A N 1
ATOM 1719 C CA . THR A 1 221 ? -3.733 11.630 20.801 1.00 53.22 221 THR A CA 1
ATOM 1720 C C . THR A 1 221 ? -3.491 10.207 21.277 1.00 53.22 221 THR A C 1
ATOM 1722 O O . THR A 1 221 ? -3.827 9.875 22.416 1.00 53.22 221 THR A O 1
ATOM 1725 N N . CYS A 1 222 ? -2.860 9.386 20.444 1.00 54.50 222 CYS A N 1
ATOM 1726 C CA . CYS A 1 222 ? -2.328 8.099 20.881 1.00 54.50 222 CYS A CA 1
ATOM 1727 C C . CYS A 1 222 ? -0.861 8.219 21.286 1.00 54.50 222 CYS A C 1
ATOM 1729 O O . CYS A 1 222 ? -0.072 8.882 20.614 1.00 54.50 222 CYS A O 1
ATOM 1731 N N . HIS A 1 223 ? -0.497 7.562 22.387 1.00 45.94 223 HIS A N 1
ATOM 1732 C CA . HIS A 1 223 ? 0.893 7.414 22.805 1.00 45.94 223 HIS A CA 1
ATOM 1733 C C . HIS A 1 223 ? 1.470 6.169 22.120 1.00 45.94 223 HIS A C 1
ATOM 1735 O O . HIS A 1 223 ? 0.956 5.068 22.321 1.00 45.94 223 HIS A O 1
ATOM 1741 N N . VAL A 1 224 ? 2.483 6.370 21.272 1.00 47.19 224 VAL A N 1
ATOM 1742 C CA . VAL A 1 224 ? 3.273 5.309 20.620 1.00 47.19 224 VAL A CA 1
ATOM 1743 C C . VAL A 1 224 ? 4.526 5.046 21.434 1.00 47.19 224 VAL A C 1
ATOM 1745 O O . VAL A 1 224 ? 5.179 6.047 21.805 1.00 47.19 224 VAL A O 1
#

Radius of gyration: 16.63 Å; chains: 1; bounding box: 37×40×42 Å

pLDDT: mean 82.53, std 14.1, range [37.84, 98.56]

Secondary structure (DSSP, 8-state):
-PPEEE---TTS-SEEEEE-TT-BS-EEEEESEEEES-TT-SEEEEE--BS-EEEEES-EEES-BS-SEEES--BS-EEEEES-EEES-B-S-TTS--EEEEEES-BSS--EEEEES-EEES-BSSEEEEEE----SSPP--EEEEES-EEES-BSSEEEEE--TTEEEES-EEES---SEEEEEPTT----HHHHHH-EETTSPPPEEEESSS---SSEEPP-

Sequence (224 aa):
MDSVNVSAHHDATAVDLFLSADTENVKIGITNSLFYDNKKGGLRFSGSFRSPRAILRGCRFSRNFGETIQFEKFGNASLIVDKCTFLSNSYLDFDRGDSVISLKNVQGNDNELSISNCQFTKNTVHDVITIFDNSTATPSTTHISIMSNKFIQNLANSVITTNFPNVSVTENKFQDKRSTCEITYHPPASPKSEDLLRNTMVAGQQIYFALKNTEVFNGSTCHV

Foldseek 3Di:
DDAAEFEDDQPDASEEAADEQPDAAAEAEDERHEYEQYAAAHYEYDYHYHEYEYEYYNYEYENYEFANYDYAAAELYEYHAYLYEYYAYEYNDPPPQGEPHYYEQNDAANYHAEHENYEHEAYHTQEHHEEERPDPDDQYNYAHEYALYEAEAYEHQEHEEYQHARYDHFQYEYEPYNYLADYEYEPPHDDDPRNQVGYYYPPPDGHEYEYPDDDDDPGHYGDD